Protein 4NML (pdb70)

Secondary structure (DSSP, 8-state):
-HHHHHHHHHHHHHHHHH-----EEE--SHHHHHHHHHHHH---SS--S--EEESSHHHHHHHHTTT--B--GGG-----EEEE--SEEETTTTEEE--TTS-HHHH---TT-SEEEEEEEGGGB-SSSB-SSS-EEEEE-STTHHHHHHHHHHSHHHHHTT-EEEEPBPSS----S--GGGB---TTS-EEEEEE-SS-B--S---HHHHTSTTEEEESEE-S--SEEEEE-TTS-EEEEE--

Solvent-accessible surface area: 11486 Å² total

Organism: Toxoplasma gondii (strain ATCC 50611 / Me49) (NCBI:txid508771)

InterPro domains:
  IPR004788 Ribose 5-phosphate isomerase, type A [PF06026] (55-249)
  IPR004788 Ribose 5-phosphate isomerase, type A [TIGR00021] (14-250)
  IPR004788 Ribose 5-phosphate isomerase, type A [cd01398] (7-246)
  IPR020672 Ribose-5-phosphate isomerase, type A, subgroup [MF_00170] (4-253)
  IPR037171 NagB/RpiA transferase-like [SSF100950] (4-206)
  IPR050262 Ribose 5-phosphate isomerase [PTHR43748] (4-252)

Nearest PDB structures (foldseek):
  2f8m-assembly1_B  TM=9.456E-01  e=3.174E-29  Plasmodium falciparum 3D7
  6zxt-assembly1_A  TM=9.416E-01  e=2.139E-27  Chlamydomonas reinhardtii
  1lk7-assembly1_D  TM=9.133E-01  e=1.583E-23  Pyrococcus horikoshii
  4gmk-assembly1_B  TM=9.010E-01  e=3.292E-23  Ligilactobacillus salivarius UCC118
  3l7o-assembly1_B  TM=9.123E-01  e=1.186E-22  Streptococcus mutans UA159

CATH classification: 3.40.50.1360 (+1 more: 3.30.70.260)

Radius of gyration: 17.89 Å; Cα contacts (8 Å, |Δi|>4): 560; chains: 1; bounding box: 38×52×45 Å

B-factor: mean 57.15, std 17.08, range [22.77, 141.29]

Structure (mmCIF, N/CA/C/O backbone):
data_4NML
#
_entry.id   4NML
#
_cell.length_a   95.590
_cell.length_b   95.590
_cell.length_c   112.694
_cell.angle_alpha   90.00
_cell.angle_beta   90.00
_cell.angle_gamma   90.00
#
_symmetry.space_group_name_H-M   'P 41 2 2'
#
loop_
_entity.id
_entity.type
_entity.pdbx_description
1 polymer 'Ribulose 5-phosphate isomerase'
2 non-polymer 'CHLORIDE ION'
3 non-polymer D-MALATE
4 water water
#
loop_
_atom_site.group_PDB
_atom_site.id
_atom_site.type_symbol
_atom_site.label_atom_id
_atom_site.label_alt_id
_atom_site.label_comp_id
_atom_site.label_asym_id
_atom_site.label_entity_id
_atom_site.label_seq_id
_atom_site.pdbx_PDB_ins_code
_atom_site.Cartn_x
_atom_site.Cartn_y
_atom_site.Cartn_z
_atom_site.occupancy
_atom_site.B_iso_or_equiv
_atom_site.auth_seq_id
_atom_site.auth_comp_id
_atom_site.auth_asym_id
_atom_site.auth_atom_id
_atom_site.pdbx_PDB_model_num
ATOM 9 N N . ASN A 1 2 ? 22.392 46.403 -8.873 1.00 82.44 2 ASN A N 1
ATOM 10 C CA . ASN A 1 2 ? 21.278 45.538 -9.231 1.00 80.52 2 ASN A CA 1
ATOM 11 C C . ASN A 1 2 ? 19.919 46.263 -9.150 1.00 78.33 2 ASN A C 1
ATOM 12 O O . ASN A 1 2 ? 19.813 47.366 -8.611 1.00 72.87 2 ASN A O 1
ATOM 17 N N . PRO A 1 3 ? 18.873 45.648 -9.703 1.00 78.19 3 PRO A N 1
ATOM 18 C CA . PRO A 1 3 ? 17.595 46.342 -9.656 1.00 77.30 3 PRO A CA 1
ATOM 19 C C . PRO A 1 3 ? 17.156 46.747 -8.255 1.00 70.45 3 PRO A C 1
ATOM 20 O O . PRO A 1 3 ? 16.624 47.845 -8.083 1.00 67.44 3 PRO A O 1
ATOM 24 N N . GLN A 1 4 ? 17.370 45.884 -7.266 1.00 67.63 4 GLN A N 1
ATOM 25 C CA . GLN A 1 4 ? 16.941 46.219 -5.909 1.00 65.03 4 GLN A CA 1
ATOM 26 C C . GLN A 1 4 ? 17.702 47.435 -5.371 1.00 58.94 4 GLN A C 1
ATOM 27 O O . GLN A 1 4 ? 17.119 48.307 -4.734 1.00 53.96 4 GLN A O 1
ATOM 33 N N . ASP A 1 5 ? 18.988 47.530 -5.659 1.00 57.32 5 ASP A N 1
ATOM 34 C CA . ASP A 1 5 ? 19.727 48.680 -5.187 1.00 58.13 5 ASP A CA 1
ATOM 35 C C . ASP A 1 5 ? 19.380 49.965 -5.933 1.00 54.68 5 ASP A C 1
ATOM 36 O O . ASP A 1 5 ? 19.467 51.043 -5.355 1.00 52.92 5 ASP A O 1
ATOM 41 N N . LYS A 1 6 ? 18.999 49.890 -7.197 1.00 57.15 6 LYS A N 1
ATOM 42 C CA . LYS A 1 6 ? 18.591 51.115 -7.880 1.00 60.60 6 LYS A CA 1
ATOM 43 C C . LYS A 1 6 ? 17.305 51.592 -7.222 1.00 57.29 6 LYS A C 1
ATOM 44 O O . LYS A 1 6 ? 17.059 52.786 -7.158 1.00 55.38 6 LYS A O 1
ATOM 50 N N . ALA A 1 7 ? 16.486 50.656 -6.742 1.00 53.12 7 ALA A N 1
ATOM 51 C CA . ALA A 1 7 ? 15.232 51.008 -6.096 1.00 52.46 7 ALA A CA 1
ATOM 52 C C . ALA A 1 7 ? 15.534 51.623 -4.742 1.00 50.56 7 ALA A C 1
ATOM 53 O O . ALA A 1 7 ? 15.004 52.685 -4.409 1.00 50.77 7 ALA A O 1
ATOM 55 N N . LYS A 1 8 ? 16.381 50.970 -3.953 1.00 48.77 8 LYS A N 1
ATOM 56 C CA . LYS A 1 8 ? 16.764 51.550 -2.672 1.00 48.75 8 LYS A CA 1
ATOM 57 C C . LYS A 1 8 ? 17.372 52.959 -2.885 1.00 46.72 8 LYS A C 1
ATOM 58 O O . LYS A 1 8 ? 17.058 53.891 -2.169 1.00 45.64 8 LYS A O 1
ATOM 64 N N . GLN A 1 9 ? 18.206 53.126 -3.900 1.00 48.55 9 GLN A N 1
ATOM 65 C CA . GLN A 1 9 ? 18.787 54.435 -4.165 1.00 50.70 9 GLN A CA 1
ATOM 66 C C . GLN A 1 9 ? 17.744 55.486 -4.526 1.00 49.31 9 GLN A C 1
ATOM 67 O O . GLN A 1 9 ? 17.743 56.596 -3.994 1.00 51.16 9 GLN A O 1
ATOM 73 N N . ALA A 1 10 ? 16.863 55.142 -5.436 1.00 49.45 10 ALA A N 1
ATOM 74 C CA . ALA A 1 10 ? 15.846 56.075 -5.903 1.00 49.98 10 ALA A CA 1
ATOM 75 C C . ALA A 1 10 ? 14.971 56.547 -4.771 1.00 48.55 10 ALA A C 1
ATOM 76 O O . ALA A 1 10 ? 14.650 57.729 -4.688 1.00 50.76 10 ALA A O 1
ATOM 78 N N . VAL A 1 11 ? 14.598 55.630 -3.889 1.00 46.83 11 VAL A N 1
ATOM 79 C CA . VAL A 1 11 ? 13.712 55.990 -2.786 1.00 47.83 11 VAL A CA 1
ATOM 80 C C . VAL A 1 11 ? 14.444 56.774 -1.681 1.00 46.84 11 VAL A C 1
ATOM 81 O O . VAL A 1 11 ? 13.869 57.695 -1.109 1.00 48.01 11 VAL A O 1
ATOM 85 N N . GLY A 1 12 ? 15.697 56.438 -1.392 1.00 46.18 12 GLY A N 1
ATOM 86 C CA . GLY A 1 12 ? 16.467 57.220 -0.420 1.00 47.43 12 GLY A CA 1
ATOM 87 C C . GLY A 1 12 ? 16.656 58.671 -0.881 1.00 48.54 12 GLY A C 1
ATOM 88 O O . GLY A 1 12 ? 16.385 59.621 -0.136 1.00 47.44 12 GLY A O 1
ATOM 89 N N . TYR A 1 13 ? 17.119 58.837 -2.121 1.00 50.39 13 TYR A N 1
ATOM 90 C CA . TYR A 1 13 ? 17.315 60.172 -2.721 1.00 51.37 13 TYR A CA 1
ATOM 91 C C . TYR A 1 13 ? 16.000 60.960 -2.728 1.00 52.53 13 TYR A C 1
ATOM 92 O O . TYR A 1 13 ? 15.962 62.141 -2.355 1.00 55.66 13 TYR A O 1
ATOM 101 N N . PHE A 1 14 ? 14.916 60.285 -3.087 1.00 50.06 14 PHE A N 1
ATOM 102 C CA . PHE A 1 14 ? 13.620 60.925 -3.141 1.00 51.42 14 PHE A CA 1
ATOM 103 C C . PHE A 1 14 ? 13.205 61.484 -1.788 1.00 49.79 14 PHE A C 1
ATOM 104 O O . PHE A 1 14 ? 12.751 62.620 -1.686 1.00 51.80 14 PHE A O 1
ATOM 112 N N . ALA A 1 15 ? 13.356 60.664 -0.761 1.00 48.01 15 ALA A N 1
ATOM 113 C CA . ALA A 1 15 ? 13.026 61.038 0.609 1.00 47.52 15 ALA A CA 1
ATOM 114 C C . ALA A 1 15 ? 13.747 62.298 1.050 1.00 49.02 15 ALA A C 1
ATOM 115 O O . ALA A 1 15 ? 13.155 63.188 1.684 1.00 49.16 15 ALA A O 1
ATOM 117 N N . VAL A 1 16 ? 15.043 62.336 0.744 1.00 49.73 16 VAL A N 1
ATOM 118 C CA . VAL A 1 16 ? 15.881 63.467 1.107 1.00 51.17 16 VAL A CA 1
ATOM 119 C C . VAL A 1 16 ? 15.508 64.677 0.274 1.00 52.42 16 VAL A C 1
ATOM 120 O O . VAL A 1 16 ? 15.391 65.770 0.800 1.00 53.56 16 VAL A O 1
ATOM 124 N N . ASP A 1 17 ? 15.318 64.485 -1.020 1.00 54.08 17 ASP A N 1
ATOM 125 C CA . ASP A 1 17 ? 14.972 65.604 -1.895 1.00 58.70 17 ASP A CA 1
ATOM 126 C C . ASP A 1 17 ? 13.603 66.201 -1.569 1.00 58.99 17 ASP A C 1
ATOM 127 O O . ASP A 1 17 ? 13.430 67.416 -1.619 1.00 59.73 17 ASP A O 1
ATOM 132 N N . THR A 1 18 ? 12.636 65.352 -1.233 1.00 57.91 18 THR A N 1
ATOM 133 C CA . THR A 1 18 ? 11.278 65.820 -0.996 1.00 58.08 18 THR A CA 1
ATOM 134 C C . THR A 1 18 ? 11.015 66.351 0.407 1.00 58.81 18 THR A C 1
ATOM 135 O O . THR A 1 18 ? 10.296 67.324 0.550 1.00 64.47 18 THR A O 1
ATOM 139 N N . TYR A 1 19 ? 11.582 65.727 1.435 1.00 56.82 19 TYR A N 1
ATOM 140 C CA . TYR A 1 19 ? 11.251 66.102 2.812 1.00 56.80 19 TYR A CA 1
ATOM 141 C C . TYR A 1 19 ? 12.305 66.849 3.628 1.00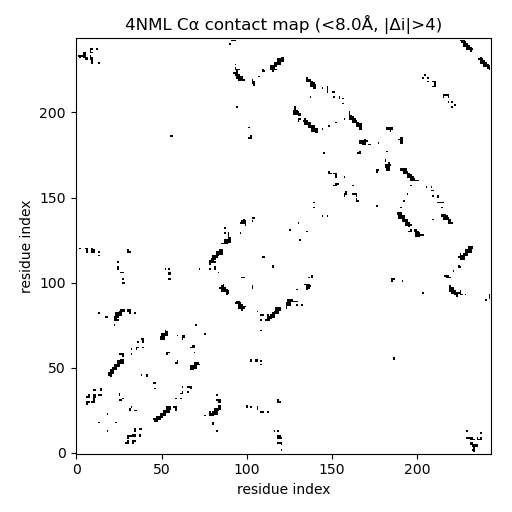 58.14 19 TYR A C 1
ATOM 142 O O . TYR A 1 19 ? 11.953 67.419 4.663 1.00 56.40 19 TYR A O 1
ATOM 151 N N . VAL A 1 20 ? 13.563 66.863 3.178 1.00 58.67 20 VAL A N 1
ATOM 152 C CA . VAL A 1 20 ? 14.654 67.515 3.925 1.00 58.44 20 VAL A CA 1
ATOM 153 C C . VAL A 1 20 ? 15.019 68.908 3.406 1.00 60.45 20 VAL A C 1
ATOM 154 O O . VAL A 1 20 ? 15.247 69.099 2.213 1.00 64.73 20 VAL A O 1
ATOM 158 N N A ARG A 1 21 ? 15.128 69.859 4.325 0.50 60.78 21 ARG A N 1
ATOM 159 N N B ARG A 1 21 ? 15.067 69.870 4.327 0.50 60.84 21 ARG A N 1
ATOM 160 C CA A ARG A 1 21 ? 15.422 71.240 3.990 0.50 63.37 21 ARG A CA 1
ATOM 161 C CA B ARG A 1 21 ? 15.360 71.275 4.039 0.50 63.30 21 ARG A CA 1
ATOM 162 C C A ARG A 1 21 ? 16.427 71.804 4.990 0.50 63.65 21 ARG A C 1
ATOM 163 C C B ARG A 1 21 ? 16.411 71.816 5.007 0.50 63.62 21 ARG A C 1
ATOM 164 O O A ARG A 1 21 ? 16.606 71.255 6.079 0.50 63.43 21 ARG A O 1
ATOM 165 O O B ARG A 1 21 ? 16.610 71.262 6.090 0.50 63.36 21 ARG A O 1
ATOM 180 N N . SER A 1 22 ? 17.077 72.903 4.618 1.00 64.14 22 SER A N 1
ATOM 181 C CA . SER A 1 22 ? 18.061 73.547 5.478 1.00 63.36 22 SER A CA 1
ATOM 182 C C . SER A 1 22 ? 17.458 73.918 6.831 1.00 63.76 22 SER A C 1
ATOM 183 O O . SER A 1 22 ? 16.264 74.167 6.939 1.00 63.58 22 SER A O 1
ATOM 186 N N . GLY A 1 23 ? 18.286 73.897 7.870 1.00 65.18 23 GLY A N 1
ATOM 187 C CA . GLY A 1 23 ? 17.847 74.251 9.213 1.00 66.55 23 GLY A CA 1
ATOM 188 C C . GLY A 1 23 ? 17.052 73.178 9.937 1.00 64.71 23 GLY A C 1
ATOM 189 O O . GLY A 1 23 ? 16.572 73.379 11.044 1.00 65.76 23 GLY A O 1
ATOM 198 N N . LYS A 1 25 ? 16.320 69.548 11.867 1.00 65.72 25 LYS A N 1
ATOM 199 C CA . LYS A 1 25 ? 16.907 68.563 12.743 1.00 62.95 25 LYS A CA 1
ATOM 200 C C . LYS A 1 25 ? 16.365 67.232 12.181 1.00 58.57 25 LYS A C 1
ATOM 201 O O . LYS A 1 25 ? 15.153 67.007 12.112 1.00 58.41 25 LYS A O 1
ATOM 207 N N . VAL A 1 26 ? 17.277 66.377 11.740 1.00 54.23 26 VAL A N 1
ATOM 208 C CA . VAL A 1 26 ? 16.940 65.167 11.027 1.00 51.03 26 VAL A CA 1
ATOM 209 C C . VAL A 1 26 ? 17.436 63.879 11.665 1.00 50.44 26 VAL A C 1
ATOM 210 O O . VAL A 1 26 ? 18.597 63.757 12.006 1.00 50.73 26 VAL A O 1
ATOM 214 N N . GLY A 1 27 ? 16.551 62.895 11.771 1.00 47.67 27 GLY A N 1
ATOM 215 C CA . GLY A 1 27 ? 16.930 61.595 12.271 1.00 44.72 27 GLY A CA 1
ATOM 216 C C . GLY A 1 27 ? 17.368 60.763 11.092 1.00 43.72 27 GLY A C 1
ATOM 217 O O . GLY A 1 27 ? 16.717 60.780 10.062 1.00 45.65 27 GLY A O 1
ATOM 218 N N . LEU A 1 28 ? 18.466 60.030 11.259 1.00 43.22 28 LEU A N 1
ATOM 219 C CA . LEU A 1 28 ? 19.043 59.196 10.223 1.00 42.88 28 LEU A CA 1
ATOM 220 C C . LEU A 1 28 ? 18.987 57.735 10.570 1.00 41.88 28 LEU A C 1
ATOM 221 O O . LEU A 1 28 ? 19.560 57.290 11.563 1.00 39.97 28 LEU A O 1
ATOM 226 N N . GLY A 1 29 ? 18.348 56.973 9.697 1.00 44.17 29 GLY A N 1
ATOM 227 C CA . GLY A 1 29 ? 18.195 55.544 9.884 1.00 41.61 29 GLY A CA 1
ATOM 228 C C . GLY A 1 29 ? 19.464 54.727 9.727 1.00 40.73 29 GLY A C 1
ATOM 229 O O . GLY A 1 29 ? 20.544 55.249 9.646 1.00 41.88 29 GLY A O 1
ATOM 230 N N . THR A 1 30 ? 19.269 53.425 9.645 1.00 41.44 30 THR A N 1
ATOM 231 C CA . THR A 1 30 ? 20.292 52.444 9.595 1.00 42.01 30 THR A CA 1
ATOM 232 C C . THR A 1 30 ? 19.890 51.378 8.591 1.00 40.98 30 THR A C 1
ATOM 233 O O . THR A 1 30 ? 18.755 50.944 8.559 1.00 48.75 30 THR A O 1
ATOM 237 N N . GLY A 1 31 ? 20.835 50.966 7.762 1.00 44.45 31 GLY A N 1
ATOM 238 C CA . GLY A 1 31 ? 20.620 49.931 6.780 1.00 46.21 31 GLY A CA 1
ATOM 239 C C . GLY A 1 31 ? 21.007 50.329 5.379 1.00 48.83 31 GLY A C 1
ATOM 240 O O . GLY A 1 31 ? 21.423 51.465 5.136 1.00 47.15 31 GLY A O 1
ATOM 241 N N . THR A 1 32 ? 20.814 49.403 4.442 1.00 50.56 32 THR A N 1
ATOM 242 C CA . THR A 1 32 ? 21.241 49.634 3.072 1.00 52.38 32 THR A CA 1
ATOM 243 C C . THR A 1 32 ? 20.416 50.713 2.366 1.00 52.14 32 THR A C 1
ATOM 244 O O . THR A 1 32 ? 20.890 51.323 1.419 1.00 58.71 32 THR A O 1
ATOM 248 N N . THR A 1 33 ? 19.203 50.976 2.822 1.00 48.77 33 THR A N 1
ATOM 249 C CA . THR A 1 33 ? 18.397 52.027 2.194 1.00 48.78 33 THR A CA 1
ATOM 250 C C . THR A 1 33 ? 18.777 53.355 2.810 1.00 48.2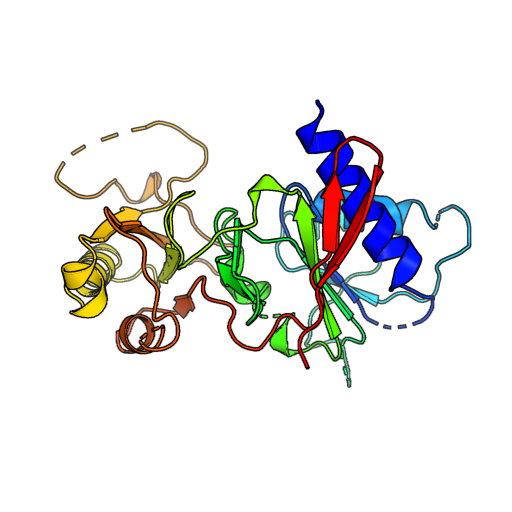6 33 THR A C 1
ATOM 251 O O . THR A 1 33 ? 19.044 54.309 2.082 1.00 51.50 33 THR A O 1
ATOM 255 N N . ALA A 1 34 ? 18.820 53.417 4.146 1.00 47.92 34 ALA A N 1
ATOM 256 C CA . ALA A 1 34 ? 19.279 54.618 4.863 1.00 45.55 34 ALA A CA 1
ATOM 257 C C . ALA A 1 34 ? 20.657 55.038 4.373 1.00 47.13 34 ALA A C 1
ATOM 258 O O . ALA A 1 34 ? 20.968 56.220 4.364 1.00 49.77 34 ALA A O 1
ATOM 260 N N . LYS A 1 35 ? 21.495 54.089 3.963 1.00 48.49 35 LYS A N 1
ATOM 261 C CA . LYS A 1 35 ? 22.776 54.468 3.414 1.00 52.71 35 LYS A CA 1
ATOM 262 C C . LYS A 1 35 ? 22.545 55.494 2.301 1.00 51.87 35 LYS A C 1
ATOM 263 O O . LYS A 1 35 ? 23.201 56.515 2.258 1.00 52.80 35 LYS A O 1
ATOM 269 N N . PHE A 1 36 ? 21.606 55.242 1.403 1.00 49.88 36 PHE A N 1
ATOM 270 C CA . PHE A 1 36 ? 21.389 56.184 0.310 1.00 50.48 36 PHE A CA 1
ATOM 271 C C . PHE A 1 36 ? 20.816 57.524 0.769 1.00 48.95 36 PHE A C 1
ATOM 272 O O . PHE A 1 36 ? 21.042 58.537 0.120 1.00 51.63 36 PHE A O 1
ATOM 280 N N . VAL A 1 37 ? 20.082 57.534 1.875 1.00 47.90 37 VAL A N 1
ATOM 281 C CA . VAL A 1 37 ? 19.551 58.780 2.457 1.00 47.49 37 VAL A CA 1
ATOM 282 C C . VAL A 1 37 ? 20.713 59.645 2.979 1.00 49.77 37 VAL A C 1
ATOM 283 O O . VAL A 1 37 ? 20.810 60.851 2.702 1.00 49.01 37 VAL A O 1
ATOM 287 N N . VAL A 1 38 ? 21.611 59.012 3.728 1.00 49.08 38 VAL A N 1
ATOM 288 C CA . VAL A 1 38 ? 22.781 59.696 4.262 1.00 51.07 38 VAL A CA 1
ATOM 289 C C . VAL A 1 38 ? 23.622 60.239 3.095 1.00 53.37 38 VAL A C 1
ATOM 290 O O . VAL A 1 38 ? 24.013 61.424 3.061 1.00 52.44 38 VAL A O 1
ATOM 294 N N . GLU A 1 39 ? 23.883 59.352 2.139 1.00 54.24 39 GLU A N 1
ATOM 295 C CA . GLU A 1 39 ? 24.653 59.676 0.932 1.00 58.19 39 GLU A CA 1
ATOM 296 C C . GLU A 1 39 ? 24.035 60.856 0.186 1.00 56.21 39 GLU A C 1
ATOM 297 O O . GLU A 1 39 ? 24.746 61.704 -0.305 1.00 53.88 39 GLU A O 1
ATOM 303 N N . ARG A 1 40 ? 22.712 60.945 0.140 1.00 56.75 40 ARG A N 1
ATOM 304 C CA . ARG A 1 40 ? 22.096 62.073 -0.566 1.00 58.51 40 ARG A CA 1
ATOM 305 C C . ARG A 1 40 ? 22.245 63.385 0.194 1.00 57.72 40 ARG A C 1
ATOM 306 O O . ARG A 1 40 ? 22.379 64.435 -0.412 1.00 61.42 40 ARG A O 1
ATOM 314 N N . ILE A 1 41 ? 22.170 63.332 1.516 1.00 56.15 41 ILE A N 1
ATOM 315 C CA . ILE A 1 41 ? 22.331 64.530 2.323 1.00 57.62 41 ILE A CA 1
ATOM 316 C C . ILE A 1 41 ? 23.754 65.047 2.132 1.00 60.24 41 ILE A C 1
ATOM 317 O O . ILE A 1 41 ? 23.973 66.250 1.992 1.00 59.33 41 ILE A O 1
ATOM 322 N N . GLY A 1 42 ? 24.709 64.120 2.121 1.00 59.43 42 GLY A N 1
ATOM 323 C CA . GLY A 1 42 ? 26.102 64.455 1.865 1.00 61.67 42 GLY A CA 1
ATOM 324 C C . GLY A 1 42 ? 26.280 65.152 0.517 1.00 63.64 42 GLY A C 1
ATOM 325 O O . GLY A 1 42 ? 27.045 66.103 0.421 1.00 67.52 42 GLY A O 1
ATOM 326 N N . GLN A 1 43 ? 25.571 64.689 -0.513 1.00 61.96 43 GLN A N 1
ATOM 327 C CA . GLN A 1 43 ? 25.640 65.300 -1.822 1.00 63.63 43 GLN A CA 1
ATOM 328 C C . GLN A 1 43 ? 25.036 66.690 -1.840 1.00 64.10 43 GLN A C 1
ATOM 329 O O . GLN A 1 43 ? 25.659 67.624 -2.355 1.00 67.15 43 GLN A O 1
ATOM 335 N N . ARG A 1 44 ? 23.848 66.853 -1.274 1.00 62.22 44 ARG A N 1
ATOM 336 C CA . ARG A 1 44 ? 23.207 68.177 -1.278 1.00 66.45 44 ARG A CA 1
ATOM 337 C C . ARG A 1 44 ? 24.010 69.233 -0.498 1.00 65.74 44 ARG A C 1
ATOM 338 O O . ARG A 1 44 ? 23.948 70.422 -0.817 1.00 66.17 44 ARG A O 1
ATOM 354 N N . GLN A 1 46 ? 27.452 69.330 -0.161 1.00 65.47 46 GLN A N 1
ATOM 355 C CA . GLN A 1 46 ? 28.516 69.673 -1.062 1.00 67.29 46 GLN A CA 1
ATOM 356 C C . GLN A 1 46 ? 28.038 70.490 -2.273 1.00 70.07 46 GLN A C 1
ATOM 357 O O . GLN A 1 46 ? 28.804 71.262 -2.821 1.00 74.04 46 GLN A O 1
ATOM 363 N N . GLU A 1 47 ? 26.798 70.280 -2.721 1.00 71.10 47 GLU A N 1
ATOM 364 C CA . GLU A 1 47 ? 26.224 71.043 -3.842 1.00 71.98 47 GLU A CA 1
ATOM 365 C C . GLU A 1 47 ? 25.688 72.417 -3.419 1.00 75.16 47 GLU A C 1
ATOM 366 O O . GLU A 1 47 ? 25.303 73.216 -4.288 1.00 77.69 47 GLU A O 1
ATOM 372 N N . GLY A 1 48 ? 25.613 72.670 -2.104 1.00 73.14 48 GLY A N 1
ATOM 373 C CA . GLY A 1 48 ? 25.178 73.968 -1.563 1.00 74.70 48 GLY A CA 1
ATOM 374 C C . GLY A 1 48 ? 23.687 74.176 -1.306 1.00 73.87 48 GLY A C 1
ATOM 375 O O . GLY A 1 48 ? 23.2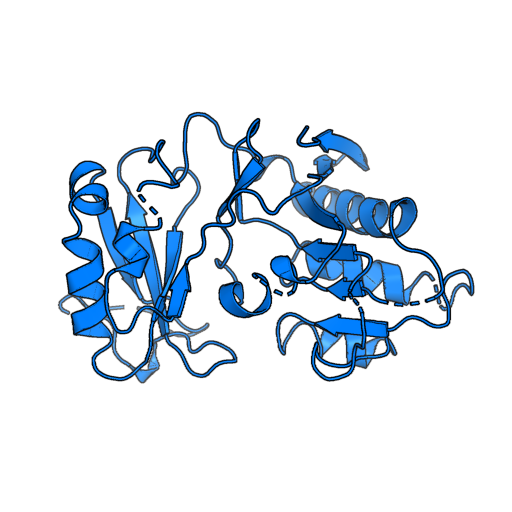90 75.268 -0.898 1.00 75.05 48 GLY A O 1
ATOM 376 N N . SER A 1 49 ? 22.867 73.140 -1.511 1.00 71.76 49 SER A N 1
ATOM 377 C CA . SER A 1 49 ? 21.404 73.245 -1.335 1.00 71.59 49 SER A CA 1
ATOM 378 C C . SER A 1 49 ? 20.911 72.756 0.015 1.00 69.96 49 SER A C 1
ATOM 379 O O . SER A 1 49 ? 19.704 72.698 0.228 1.00 70.17 49 SER A O 1
ATOM 382 N N . LEU A 1 50 ? 21.817 72.388 0.918 1.00 70.65 50 LEU A N 1
ATOM 383 C CA . LEU A 1 50 ? 21.421 71.940 2.251 1.00 69.56 50 LEU A CA 1
ATOM 384 C C . LEU A 1 50 ? 22.440 72.454 3.251 1.00 70.90 50 LEU A C 1
ATOM 385 O O . LEU A 1 50 ? 23.612 72.112 3.180 1.00 74.18 50 LEU A O 1
ATOM 390 N N . LYS A 1 51 ? 21.997 73.308 4.164 1.00 70.97 51 LYS A N 1
ATOM 391 C CA . LYS A 1 51 ? 22.873 73.897 5.166 1.00 70.62 51 LYS A CA 1
ATOM 392 C C . LYS A 1 51 ? 22.231 73.907 6.555 1.00 69.86 51 LYS A C 1
ATOM 393 O O . LYS A 1 51 ? 21.039 73.630 6.687 1.00 67.94 51 LYS A O 1
ATOM 399 N N . ASP A 1 52 ? 23.030 74.258 7.566 1.00 68.41 52 ASP A N 1
ATOM 400 C CA . ASP A 1 52 ? 22.580 74.393 8.955 1.00 70.57 52 ASP A CA 1
ATOM 401 C C . ASP A 1 52 ? 21.777 73.206 9.412 1.00 66.86 52 ASP A C 1
ATOM 402 O O . ASP A 1 52 ? 20.760 73.351 10.066 1.00 66.10 52 ASP A O 1
ATOM 407 N N . LEU A 1 53 ? 22.285 72.025 9.111 1.00 68.01 53 LEU A N 1
ATOM 408 C CA . LEU A 1 53 ? 21.585 70.788 9.378 1.00 66.48 53 LEU A CA 1
ATOM 409 C C . LEU A 1 53 ? 22.117 70.064 10.609 1.00 68.92 53 LEU A C 1
ATOM 410 O O . LEU A 1 53 ? 23.320 69.920 10.775 1.00 70.96 53 LEU A O 1
ATOM 415 N N . LEU A 1 54 ? 21.220 69.625 11.485 1.00 70.03 54 LEU A N 1
ATOM 416 C CA . LEU A 1 54 ? 21.598 68.841 12.659 1.00 70.73 54 LEU A CA 1
ATOM 417 C C . LEU A 1 54 ? 20.989 67.470 12.550 1.00 67.53 54 LEU A C 1
ATOM 418 O O . LEU A 1 54 ? 19.769 67.350 12.512 1.00 68.17 54 LEU A O 1
ATOM 423 N N . CYS A 1 55 ? 21.831 66.441 12.544 1.00 63.49 55 CYS A N 1
ATOM 424 C CA . CYS A 1 55 ? 21.374 65.075 12.388 1.00 57.32 55 CYS A CA 1
ATOM 425 C C . CYS A 1 55 ? 21.690 64.185 13.572 1.00 55.85 55 CYS A C 1
ATOM 426 O O . CYS A 1 55 ? 22.712 64.353 14.237 1.00 60.24 55 CYS A O 1
ATOM 429 N N . VAL A 1 56 ? 20.798 63.221 13.790 1.00 49.88 56 VAL A N 1
ATOM 430 C CA . VAL A 1 56 ? 20.886 62.267 14.858 1.00 48.75 56 VAL A CA 1
ATOM 431 C C . VAL A 1 56 ? 20.886 60.848 14.292 1.00 46.55 56 VAL A C 1
ATOM 432 O O . VAL A 1 56 ? 19.885 60.396 13.761 1.00 43.54 56 VAL A O 1
ATOM 436 N N . PRO A 1 57 ? 22.003 60.132 14.433 1.00 45.31 57 PRO A N 1
ATOM 437 C CA . PRO A 1 57 ? 22.110 58.797 13.911 1.00 43.30 57 PRO A CA 1
ATOM 438 C C . PRO A 1 57 ? 21.574 57.733 14.863 1.00 41.62 57 PRO A C 1
ATOM 439 O O . PRO A 1 57 ? 21.731 57.853 16.075 1.00 41.82 57 PRO A O 1
ATOM 443 N N . THR A 1 58 ? 20.984 56.686 14.272 1.00 40.49 58 THR A N 1
ATOM 444 C CA . THR A 1 58 ? 20.388 55.581 14.967 1.00 38.42 58 THR A CA 1
ATOM 445 C C . THR A 1 58 ? 21.314 54.406 15.206 1.00 38.89 58 THR A C 1
ATOM 446 O O . THR A 1 58 ? 20.911 53.404 15.804 1.00 40.15 58 THR A O 1
ATOM 450 N N . SER A 1 59 ? 22.562 54.518 14.779 1.00 40.80 59 SER A N 1
ATOM 451 C CA . SER A 1 59 ? 23.526 53.435 14.983 1.00 41.96 59 SER A CA 1
ATOM 452 C C . SER A 1 59 ? 24.890 54.012 14.809 1.00 44.87 59 SER A C 1
ATOM 453 O O . SER A 1 59 ? 25.046 55.053 14.191 1.00 44.30 59 SER A O 1
ATOM 456 N N A GLU A 1 60 ? 25.880 53.318 15.347 0.50 47.32 60 GLU A N 1
ATOM 457 N N B GLU A 1 60 ? 25.900 53.333 15.340 0.50 48.75 60 GLU A N 1
ATOM 458 C CA A GLU A 1 60 ? 27.243 53.778 15.282 0.50 50.38 60 GLU A CA 1
ATOM 459 C CA B GLU A 1 60 ? 27.266 53.798 15.200 0.50 53.03 60 GLU A CA 1
ATOM 460 C C A GLU A 1 60 ? 27.775 53.627 13.827 0.50 50.81 60 GLU A C 1
ATOM 461 C C B GLU A 1 60 ? 27.665 53.726 13.741 0.50 51.57 60 GLU A C 1
ATOM 462 O O A GLU A 1 60 ? 28.616 54.413 13.386 0.50 52.85 60 GLU A O 1
ATOM 463 O O B GLU A 1 60 ? 28.301 54.641 13.213 0.50 52.11 60 GLU A O 1
ATOM 474 N N . ALA A 1 61 ? 27.241 52.656 13.084 1.00 49.12 61 ALA A N 1
ATOM 475 C CA . ALA A 1 61 ? 27.545 52.460 11.659 1.00 49.37 61 ALA A CA 1
ATOM 476 C C . ALA A 1 61 ? 27.036 53.652 10.859 1.00 49.00 61 ALA A C 1
ATOM 477 O O . ALA A 1 61 ? 27.726 54.151 9.962 1.00 53.70 61 ALA A O 1
ATOM 479 N N . THR A 1 62 ? 25.846 54.129 11.210 1.00 46.85 62 THR A N 1
ATOM 480 C CA . THR A 1 62 ? 25.314 55.314 10.572 1.00 46.40 62 THR A CA 1
ATOM 481 C C . THR A 1 62 ? 26.115 56.589 10.907 1.00 49.69 62 THR A C 1
ATOM 482 O O . THR A 1 62 ? 26.318 57.400 10.004 1.00 52.04 62 THR A O 1
ATOM 486 N N A ARG A 1 63 ? 26.561 56.778 12.158 0.50 52.71 63 ARG A N 1
ATOM 487 N N B ARG A 1 63 ? 26.583 56.785 12.145 0.50 50.34 63 ARG A N 1
ATOM 488 C CA A ARG A 1 63 ? 27.357 57.982 12.482 0.50 55.74 63 ARG A CA 1
ATOM 489 C CA B ARG A 1 63 ? 27.332 58.026 12.406 0.50 51.80 63 ARG A CA 1
ATOM 490 C C A ARG A 1 63 ? 28.660 57.949 11.694 0.50 54.73 63 ARG A C 1
ATOM 491 C C B ARG A 1 63 ? 28.684 57.963 11.702 0.50 52.74 63 ARG A C 1
ATOM 492 O O A ARG A 1 63 ? 29.050 58.945 11.119 0.50 54.16 63 ARG A O 1
ATOM 493 O O B ARG A 1 63 ? 29.141 58.966 11.198 0.50 52.84 63 ARG A O 1
ATOM 508 N N . LYS A 1 64 ? 29.286 56.779 11.645 1.00 53.94 64 LYS A N 1
ATOM 509 C CA . LYS A 1 64 ? 30.545 56.573 10.950 1.00 58.17 64 LYS A CA 1
ATOM 510 C C . LYS A 1 64 ? 30.375 56.912 9.473 1.00 58.32 64 LYS A C 1
ATOM 511 O O . LYS A 1 64 ? 31.235 57.535 8.902 1.00 59.79 64 LYS A O 1
ATOM 517 N N . GLN A 1 65 ? 29.258 56.529 8.855 1.00 56.01 65 GLN A N 1
ATOM 518 C CA . GLN A 1 65 ? 29.053 56.881 7.459 1.00 57.55 65 GLN A CA 1
ATOM 519 C C . GLN A 1 65 ? 28.873 58.389 7.337 1.00 57.51 65 GLN A C 1
ATOM 520 O O . GLN A 1 65 ? 29.547 59.028 6.537 1.00 63.73 65 GLN A O 1
ATOM 526 N N . ALA A 1 66 ? 27.986 58.965 8.135 1.00 53.79 66 ALA A N 1
ATOM 527 C CA . ALA A 1 66 ? 27.747 60.415 8.078 1.00 55.13 66 ALA A CA 1
ATOM 528 C C . ALA A 1 66 ? 28.969 61.269 8.493 1.00 59.65 66 ALA A C 1
ATOM 529 O O . ALA A 1 66 ? 29.118 62.403 8.039 1.00 62.16 66 ALA A O 1
ATOM 531 N N . GLU A 1 67 ? 29.834 60.717 9.344 1.00 62.24 67 GLU A N 1
ATOM 532 C CA . GLU A 1 67 ? 31.010 61.419 9.844 1.00 68.89 67 GLU A CA 1
ATOM 533 C C . GLU A 1 67 ? 31.912 61.540 8.626 1.00 70.13 67 GLU A C 1
ATOM 534 O O . GLU A 1 67 ? 32.261 62.637 8.209 1.00 69.05 67 GLU A O 1
ATOM 540 N N . SER A 1 68 ? 32.209 60.407 8.000 1.00 69.83 68 SER A N 1
ATOM 541 C CA . SER A 1 68 ? 33.029 60.388 6.793 1.00 70.06 68 SER A CA 1
ATOM 542 C C . SER A 1 68 ? 32.502 61.301 5.666 1.00 67.67 68 SER A C 1
ATOM 543 O O . SER A 1 68 ? 33.213 61.500 4.704 1.00 72.09 68 SER A O 1
ATOM 546 N N . LEU A 1 69 ? 31.276 61.825 5.759 1.00 66.64 69 LEU A N 1
ATOM 547 C CA . LEU A 1 69 ? 30.736 62.771 4.751 1.00 66.31 69 LEU A CA 1
ATOM 548 C C . LEU A 1 69 ? 30.514 64.211 5.278 1.00 64.21 69 LEU A C 1
ATOM 549 O O . LEU A 1 69 ? 29.859 65.024 4.624 1.00 61.14 69 LEU A O 1
ATOM 554 N N . GLY A 1 70 ? 31.021 64.509 6.470 1.00 64.72 70 GLY A N 1
ATOM 555 C CA . GLY A 1 70 ? 30.891 65.853 7.065 1.00 66.10 70 GLY A CA 1
ATOM 556 C C . GLY A 1 70 ? 29.512 66.320 7.500 1.00 64.12 70 GLY A C 1
ATOM 557 O O . GLY A 1 70 ? 29.250 67.522 7.555 1.00 64.97 70 GLY A O 1
ATOM 558 N N . ILE A 1 71 ? 28.632 65.376 7.827 1.00 61.26 71 ILE A N 1
ATOM 559 C CA . ILE A 1 71 ? 27.276 65.709 8.263 1.00 58.37 71 ILE A CA 1
ATOM 560 C C . ILE A 1 71 ? 27.317 65.952 9.761 1.00 57.90 71 ILE A C 1
ATOM 561 O O . ILE A 1 71 ? 27.810 65.104 10.484 1.00 58.01 71 ILE A O 1
ATOM 566 N N . PRO A 1 72 ? 26.772 67.078 10.245 1.00 58.16 72 PRO A N 1
ATOM 567 C CA . PRO A 1 72 ? 26.802 67.369 11.692 1.00 58.60 72 PRO A CA 1
ATOM 568 C C . PRO A 1 72 ? 25.983 66.370 12.478 1.00 55.99 72 PRO A C 1
ATOM 569 O O . PRO A 1 72 ? 24.899 66.037 12.066 1.00 58.80 72 PRO A O 1
ATOM 573 N N . LEU A 1 73 ? 26.497 65.920 13.613 1.00 56.71 73 LEU A N 1
ATOM 574 C CA . LEU A 1 73 ? 25.871 64.872 14.403 1.00 53.88 73 LEU A CA 1
ATOM 575 C C . LEU A 1 73 ? 25.769 65.159 15.898 1.00 54.74 73 LEU A C 1
ATOM 576 O O . LEU A 1 73 ? 26.667 65.743 16.518 1.00 54.65 73 LEU A O 1
ATOM 581 N N . THR A 1 74 ? 24.676 64.689 16.478 1.00 54.69 74 THR A N 1
ATOM 582 C CA . THR A 1 74 ? 24.439 64.839 17.901 1.00 57.14 74 THR A CA 1
ATOM 583 C C . THR A 1 74 ? 23.473 63.726 18.308 1.00 54.21 74 THR A C 1
ATOM 584 O O . THR A 1 74 ? 23.215 62.812 17.522 1.00 55.60 74 THR A O 1
ATOM 588 N N . THR A 1 75 ? 22.986 63.783 19.540 1.00 50.56 75 THR A N 1
ATOM 589 C CA . THR A 1 75 ? 22.035 62.825 20.049 1.00 48.99 75 THR A CA 1
ATOM 590 C C . THR A 1 75 ? 20.788 63.600 20.389 1.00 49.76 75 THR A C 1
ATOM 591 O O . THR A 1 75 ? 20.776 64.801 20.279 1.00 53.90 75 THR A O 1
ATOM 595 N N . LEU A 1 76 ? 19.738 62.927 20.815 1.00 49.22 76 LEU A N 1
ATOM 596 C CA . LEU A 1 76 ? 18.520 63.631 21.172 1.00 51.07 76 LEU A CA 1
ATOM 597 C C . LEU A 1 76 ? 18.709 64.530 22.375 1.00 53.05 76 LEU A C 1
ATOM 598 O O . LEU A 1 76 ? 17.869 65.387 22.620 1.00 54.61 76 LEU A O 1
ATOM 603 N N . ASP A 1 77 ? 19.771 64.296 23.149 1.00 55.98 77 ASP A N 1
ATOM 604 C CA . ASP A 1 77 ? 20.119 65.156 24.287 1.00 58.76 77 ASP A CA 1
ATOM 605 C C . ASP A 1 77 ? 20.497 66.547 23.832 1.00 62.78 77 ASP A C 1
ATOM 606 O O . ASP A 1 77 ? 20.339 67.486 24.586 1.00 66.05 77 ASP A O 1
ATOM 611 N N . GLY A 1 78 ? 21.029 66.674 22.616 1.00 62.02 78 GLY A N 1
ATOM 612 C CA . GLY A 1 78 ? 21.508 67.964 22.121 1.00 67.65 78 GLY A CA 1
ATOM 613 C C . GLY A 1 78 ? 20.537 68.730 21.262 1.00 68.89 78 GLY A C 1
ATOM 614 O O . GLY A 1 78 ? 20.908 69.731 20.673 1.00 73.44 78 GLY A O 1
ATOM 615 N N . ILE A 1 79 ? 19.306 68.234 21.206 1.00 70.11 79 ILE A N 1
ATOM 616 C CA . ILE A 1 79 ? 18.185 68.784 20.444 1.00 71.39 79 ILE A CA 1
ATOM 617 C C . ILE A 1 79 ? 17.264 69.351 21.511 1.00 68.79 79 ILE A C 1
ATOM 618 O O . ILE A 1 79 ? 17.068 68.714 22.530 1.00 66.41 79 ILE A O 1
ATOM 623 N N . ALA A 1 80 ? 16.726 70.548 21.308 1.00 73.20 80 ALA A N 1
ATOM 624 C CA . ALA A 1 80 ? 15.817 71.153 22.294 1.00 77.24 80 ALA A CA 1
ATOM 625 C C . ALA A 1 80 ? 14.365 70.742 22.024 1.00 77.93 80 ALA A C 1
ATOM 626 O O . ALA A 1 80 ? 13.651 70.317 22.925 1.00 77.93 80 ALA A O 1
ATOM 628 N N . ASP A 1 81 ? 13.927 70.888 20.784 1.00 78.29 81 ASP A N 1
ATOM 629 C CA . ASP A 1 81 ? 12.549 70.582 20.448 1.00 84.49 81 ASP A CA 1
ATOM 630 C C . ASP A 1 81 ? 12.500 69.141 19.928 1.00 80.73 81 ASP A C 1
ATOM 631 O O . ASP A 1 81 ? 13.123 68.252 20.493 1.00 85.71 81 ASP A O 1
ATOM 646 N N . LEU A 1 83 ? 12.759 66.421 16.570 1.00 56.04 83 LEU A N 1
ATOM 647 C CA . LEU A 1 83 ? 13.286 66.322 15.216 1.00 54.61 83 LEU A CA 1
ATOM 648 C C . LEU A 1 83 ? 12.126 66.726 14.279 1.00 54.21 83 LEU A C 1
ATOM 649 O O . LEU A 1 83 ? 10.949 66.432 14.537 1.00 52.90 83 LEU A O 1
ATOM 654 N N . ASP A 1 84 ? 12.436 67.428 13.205 1.00 57.03 84 ASP A N 1
ATOM 655 C CA . ASP A 1 84 ? 11.393 67.782 12.233 1.00 57.24 84 ASP A CA 1
ATOM 656 C C . ASP A 1 84 ? 11.049 66.554 11.453 1.00 52.38 84 ASP A C 1
ATOM 657 O O . ASP A 1 84 ? 9.897 66.321 11.129 1.00 54.02 84 ASP A O 1
ATOM 662 N N . VAL A 1 85 ? 12.055 65.738 11.200 1.00 50.56 85 VAL A N 1
ATOM 663 C CA . VAL A 1 85 ? 11.881 64.561 10.361 1.00 51.85 85 VAL A CA 1
ATOM 664 C C . VAL A 1 85 ? 12.857 63.483 10.733 1.00 48.82 85 VAL A C 1
ATOM 665 O O . VAL A 1 85 ? 13.986 63.776 11.131 1.00 51.95 85 VAL A O 1
ATOM 669 N N . ALA A 1 86 ? 12.430 62.240 10.586 1.00 45.29 86 ALA A N 1
ATOM 670 C CA . ALA A 1 86 ? 13.307 61.098 10.770 1.00 45.36 86 ALA A CA 1
ATOM 671 C C . ALA A 1 86 ? 13.071 60.206 9.579 1.00 45.95 86 ALA A C 1
ATOM 672 O O . ALA A 1 86 ? 11.915 59.951 9.233 1.00 46.54 86 ALA A O 1
ATOM 674 N N . ILE A 1 87 ? 14.143 59.716 8.964 1.00 44.81 87 ILE A N 1
ATOM 675 C CA . ILE A 1 87 ? 14.037 58.868 7.769 1.00 43.43 87 ILE A CA 1
ATOM 676 C C . ILE A 1 87 ? 14.781 57.565 8.009 1.00 42.87 87 ILE A C 1
ATOM 677 O O . ILE A 1 87 ? 15.934 57.591 8.429 1.00 41.27 87 ILE A O 1
ATOM 682 N N . ASP A 1 88 ? 14.121 56.435 7.741 1.00 42.75 88 ASP A N 1
ATOM 683 C CA . ASP A 1 88 ? 14.705 55.115 7.995 1.00 41.68 88 ASP A CA 1
ATOM 684 C C . ASP A 1 88 ? 14.045 54.144 7.057 1.00 38.39 88 ASP A C 1
ATOM 685 O O . ASP A 1 88 ? 13.056 54.470 6.428 1.00 39.80 88 ASP A O 1
ATOM 690 N N . GLY A 1 89 ? 14.597 52.957 6.957 1.00 36.20 89 GLY A N 1
ATOM 691 C CA . GLY A 1 89 ? 13.986 51.918 6.176 1.00 37.40 89 GLY A CA 1
ATOM 692 C C . GLY A 1 89 ? 13.130 51.050 7.072 1.00 37.78 89 GLY A C 1
ATOM 693 O O . GLY A 1 89 ? 12.884 51.386 8.237 1.00 36.79 89 GLY A O 1
ATOM 694 N N . ALA A 1 90 ? 12.711 49.919 6.519 1.00 37.32 90 ALA A N 1
ATOM 695 C CA . ALA A 1 90 ? 11.922 48.943 7.223 1.00 38.06 90 ALA A CA 1
ATOM 696 C C . ALA A 1 90 ? 12.140 47.584 6.632 1.00 38.34 90 ALA A C 1
ATOM 697 O O . ALA A 1 90 ? 12.505 47.464 5.474 1.00 44.05 90 ALA A O 1
ATOM 699 N N . ASP A 1 91 ? 11.875 46.551 7.417 1.00 39.12 91 ASP A N 1
ATOM 700 C CA . ASP A 1 91 ? 12.055 45.184 6.957 1.00 41.66 91 ASP A CA 1
ATOM 701 C C . ASP A 1 91 ? 10.734 44.642 6.433 1.00 42.35 91 ASP A C 1
ATOM 702 O O . ASP A 1 91 ? 10.732 43.849 5.499 1.00 45.78 91 ASP A O 1
ATOM 707 N N . GLU A 1 92 ? 9.624 45.105 7.014 1.00 39.36 92 GLU A N 1
ATOM 708 C CA . GLU A 1 92 ? 8.294 44.745 6.589 1.00 40.13 92 GLU A CA 1
ATOM 709 C C . GLU A 1 92 ? 7.387 45.931 6.798 1.00 39.23 92 GLU A C 1
ATOM 710 O O . GLU A 1 92 ? 7.494 46.621 7.793 1.00 37.74 92 GLU A O 1
ATOM 716 N N . ILE A 1 93 ? 6.492 46.161 5.851 1.00 38.97 93 ILE A N 1
ATOM 717 C CA . ILE A 1 93 ? 5.573 47.272 5.916 1.00 39.94 93 ILE A CA 1
ATOM 718 C C . ILE A 1 93 ? 4.187 46.760 5.616 1.00 41.87 93 ILE A C 1
ATOM 719 O O . ILE A 1 93 ? 3.945 46.194 4.555 1.00 43.37 93 ILE A O 1
ATOM 724 N N . LEU A 1 94 ? 3.283 46.985 6.548 1.00 43.66 94 LEU A N 1
ATOM 725 C CA . LEU A 1 94 ? 1.936 46.479 6.454 1.00 47.37 94 LEU A CA 1
ATOM 726 C C . LEU A 1 94 ? 0.955 47.607 6.245 1.00 48.98 94 LEU A C 1
ATOM 727 O O . LEU A 1 94 ? 0.505 48.234 7.205 1.00 48.35 94 LEU A O 1
ATOM 732 N N . PRO A 1 95 ? 0.623 47.876 4.972 1.00 53.32 95 PRO A N 1
ATOM 733 C CA . PRO A 1 95 ? -0.378 48.882 4.734 1.00 56.99 95 PRO A CA 1
ATOM 734 C C . PRO A 1 95 ? -1.762 48.235 5.050 1.00 58.22 95 PRO A C 1
ATOM 735 O O . PRO A 1 95 ? -1.955 47.016 4.937 1.00 60.43 95 PRO A O 1
ATOM 739 N N . PRO A 1 96 ? -2.746 49.028 5.397 1.00 57.80 96 PRO A N 1
ATOM 740 C CA . PRO A 1 96 ? -2.864 50.453 5.485 1.00 61.28 96 PRO A CA 1
ATOM 741 C C . PRO A 1 96 ? -2.609 51.089 6.839 1.00 62.33 96 PRO A C 1
ATOM 742 O O . PRO A 1 96 ? -2.773 52.298 6.957 1.00 67.53 96 PRO A O 1
ATOM 746 N N . THR A 1 97 ? -2.267 50.321 7.866 1.00 59.28 97 THR A N 1
ATOM 747 C CA . THR A 1 97 ? -1.971 50.948 9.150 1.00 57.11 97 THR A CA 1
ATOM 748 C C . THR A 1 97 ? -0.551 51.469 9.172 1.00 55.01 97 THR A C 1
ATOM 749 O O . THR A 1 97 ? -0.224 52.316 9.983 1.00 58.68 97 THR A O 1
ATOM 753 N N . LEU A 1 98 ? 0.293 50.939 8.289 1.00 54.60 98 LEU A N 1
ATOM 754 C CA . LEU A 1 98 ? 1.715 51.284 8.230 1.00 53.62 98 LEU A CA 1
ATOM 755 C C . LEU A 1 98 ? 2.473 50.788 9.465 1.00 50.28 98 LEU A C 1
ATOM 756 O O . LEU A 1 98 ? 3.438 51.401 9.926 1.00 47.48 98 LEU A O 1
ATOM 761 N N . GLY A 1 99 ? 2.031 49.649 9.970 1.00 45.65 99 GLY A N 1
ATOM 762 C CA . GLY A 1 99 ? 2.748 48.962 11.007 1.00 46.10 99 GLY A CA 1
ATOM 763 C C . GLY A 1 99 ? 3.993 48.413 10.333 1.00 43.44 99 GLY A C 1
ATOM 764 O O . GLY A 1 99 ? 3.932 48.004 9.180 1.00 42.41 99 GLY A O 1
ATOM 765 N N . LEU A 1 100 ? 5.123 48.430 11.039 1.00 40.42 100 LEU A N 1
ATOM 766 C CA . LEU A 1 100 ? 6.366 47.960 10.477 1.00 39.18 100 LEU A CA 1
ATOM 767 C C . LEU A 1 100 ? 7.005 46.921 11.328 1.00 38.66 100 LEU A C 1
ATOM 768 O O . LEU A 1 100 ? 6.723 46.806 12.526 1.00 40.85 100 LEU A O 1
ATOM 773 N N . VAL A 1 101 ? 7.930 46.212 10.699 1.00 38.54 101 VAL A N 1
ATOM 774 C CA . VAL A 1 101 ? 8.864 45.357 11.410 1.00 37.37 101 VAL A CA 1
ATOM 775 C C . VAL A 1 101 ? 10.211 45.931 11.040 1.00 37.48 101 VAL A C 1
ATOM 776 O O . VAL A 1 101 ? 10.506 46.184 9.868 1.00 37.46 101 VAL A O 1
ATOM 780 N N . LYS A 1 102 ? 11.008 46.185 12.060 1.00 37.40 102 LYS A N 1
ATOM 781 C CA . LYS A 1 102 ? 12.334 46.740 11.903 1.00 37.25 102 LYS A CA 1
ATOM 782 C C . LYS A 1 102 ? 13.273 45.996 12.831 1.00 37.65 102 LYS A C 1
ATOM 783 O O . LYS A 1 102 ? 12.827 45.177 13.660 1.00 34.44 102 LYS A O 1
ATOM 789 N N . GLY A 1 103 ? 14.569 46.257 12.680 1.00 35.16 103 GLY A N 1
ATOM 790 C CA . GLY A 1 103 ? 15.532 45.640 13.551 1.00 37.35 103 GLY A CA 1
ATOM 791 C C . GLY A 1 103 ? 16.384 44.552 12.960 1.00 38.74 103 GLY A C 1
ATOM 792 O O . GLY A 1 103 ? 17.280 44.043 13.637 1.00 42.49 103 GLY A O 1
ATOM 793 N N . ARG A 1 104 ? 16.156 44.181 11.710 1.00 39.38 104 ARG A N 1
ATOM 794 C CA . ARG A 1 104 ? 17.017 43.138 11.105 1.00 41.02 104 ARG A CA 1
ATOM 795 C C . ARG A 1 104 ? 18.472 43.517 10.915 1.00 42.42 104 ARG A C 1
ATOM 796 O O . ARG A 1 104 ? 19.280 42.639 10.680 1.00 43.96 104 ARG A O 1
ATOM 804 N N . GLY A 1 105 ? 18.802 44.808 11.026 1.00 45.70 105 GLY A N 1
ATOM 805 C CA . GLY A 1 105 ? 20.190 45.278 11.003 1.00 42.30 105 GLY A CA 1
ATOM 806 C C . GLY A 1 105 ? 20.688 45.562 12.427 1.00 45.61 105 GLY A C 1
ATOM 807 O O . GLY A 1 105 ? 21.771 46.094 12.604 1.00 46.76 105 GLY A O 1
ATOM 808 N N . GLY A 1 106 ? 19.879 45.271 13.448 1.00 43.17 106 GLY A N 1
ATOM 809 C CA . GLY A 1 106 ? 20.316 45.371 14.844 1.00 43.70 106 GLY A CA 1
ATOM 810 C C . GLY A 1 106 ? 20.088 46.659 15.632 1.00 42.05 106 GLY A C 1
ATOM 811 O O . GLY A 1 106 ? 20.315 46.688 16.844 1.00 41.21 106 GLY A O 1
ATOM 812 N N . ALA A 1 107 ? 19.605 47.693 14.953 1.00 38.35 107 ALA A N 1
ATOM 813 C CA . ALA A 1 107 ? 19.411 49.018 15.519 1.00 36.93 107 ALA A CA 1
ATOM 814 C C . ALA A 1 107 ? 17.998 49.394 15.988 1.00 36.53 107 ALA A C 1
ATOM 815 O O . ALA A 1 107 ? 17.684 50.578 16.131 1.00 34.71 107 ALA A O 1
ATOM 817 N N . LEU A 1 108 ? 17.136 48.429 16.263 1.00 37.09 108 LEU A N 1
ATOM 818 C CA . LEU A 1 108 ? 15.756 48.780 16.609 1.00 36.21 108 LEU A CA 1
ATOM 819 C C . LEU A 1 108 ? 15.548 49.806 17.720 1.00 37.19 108 LEU A C 1
ATOM 820 O O . LEU A 1 108 ? 14.660 50.657 17.608 1.00 41.09 108 LEU A O 1
ATOM 825 N N . LEU A 1 109 ? 16.313 49.739 18.796 1.00 36.64 109 LEU A N 1
ATOM 826 C CA . LEU A 1 109 ? 16.051 50.647 19.909 1.00 37.05 109 LEU A CA 1
ATOM 827 C C . LEU A 1 109 ? 16.198 52.099 19.545 1.00 35.66 109 LEU A C 1
ATOM 828 O O . LEU A 1 109 ? 15.286 52.872 19.695 1.00 36.41 109 LEU A O 1
ATOM 833 N N . ARG A 1 110 ? 17.339 52.487 19.042 1.00 36.97 110 ARG A N 1
ATOM 834 C CA . ARG A 1 110 ? 17.525 53.892 18.776 1.00 39.37 110 ARG A CA 1
ATOM 835 C C . ARG A 1 110 ? 16.681 54.357 17.618 1.00 38.43 110 ARG A C 1
ATOM 836 O O . ARG A 1 110 ? 16.241 55.513 17.590 1.00 39.97 110 ARG A O 1
ATOM 844 N N . GLU A 1 111 ? 16.450 53.467 16.668 1.00 35.64 111 GLU A N 1
ATOM 845 C CA . GLU A 1 111 ? 15.562 53.785 15.552 1.00 35.31 111 GLU A CA 1
ATOM 846 C C . GLU A 1 111 ? 14.165 54.134 16.058 1.00 35.27 111 GLU A C 1
ATOM 847 O O . GLU A 1 111 ? 13.475 55.020 15.489 1.00 35.28 111 GLU A O 1
ATOM 853 N N . LYS A 1 112 ? 13.734 53.446 17.114 1.00 34.72 112 LYS A N 1
ATOM 854 C CA . LYS A 1 112 ? 12.424 53.707 17.673 1.00 35.85 112 LYS A CA 1
ATOM 855 C C . LYS A 1 112 ? 12.467 54.978 18.514 1.00 36.67 112 LYS A C 1
ATOM 856 O O . LYS A 1 112 ? 11.547 55.780 18.456 1.00 37.57 112 LYS A O 1
ATOM 870 N N . ILE A 1 114 ? 14.398 57.584 18.012 1.00 37.57 114 ILE A N 1
ATOM 871 C CA . ILE A 1 114 ? 14.448 58.663 17.062 1.00 39.43 114 ILE A CA 1
ATOM 872 C C . ILE A 1 114 ? 13.121 58.851 16.336 1.00 41.44 114 ILE A C 1
ATOM 873 O O . ILE A 1 114 ? 12.686 59.976 16.088 1.00 44.39 114 ILE A O 1
ATOM 878 N N . ALA A 1 115 ? 12.468 57.755 15.987 1.00 42.99 115 ALA A N 1
ATOM 879 C CA . ALA A 1 115 ? 11.176 57.830 15.302 1.00 40.56 115 ALA A CA 1
ATOM 880 C C . ALA A 1 115 ? 10.138 58.501 16.172 1.00 41.70 115 ALA A C 1
ATO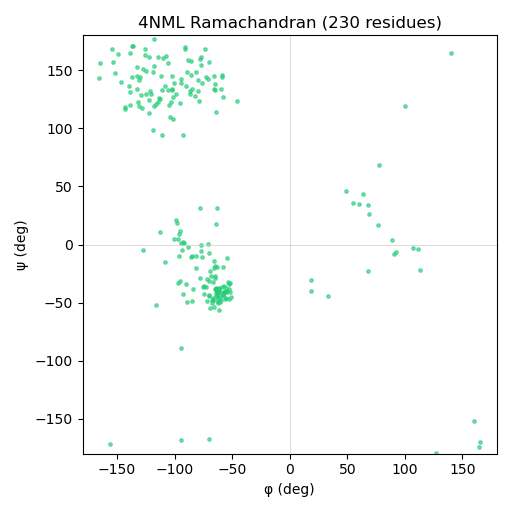M 881 O O . ALA A 1 115 ? 9.397 59.367 15.716 1.00 48.06 115 ALA A O 1
ATOM 883 N N . ALA A 1 116 ? 10.074 58.105 17.432 1.00 41.24 116 ALA A N 1
ATOM 884 C CA . ALA A 1 116 ? 9.102 58.693 18.359 1.00 42.62 116 ALA A CA 1
ATOM 885 C C . ALA A 1 116 ? 9.369 60.160 18.645 1.00 44.93 116 ALA A C 1
ATOM 886 O O . ALA A 1 116 ? 8.459 60.852 19.082 1.00 52.56 116 ALA A O 1
ATOM 888 N N . ALA A 1 117 ? 10.594 60.635 18.414 1.00 44.53 117 ALA A N 1
ATOM 889 C CA . ALA A 1 117 ? 10.946 62.045 18.690 1.00 45.45 117 ALA A CA 1
ATOM 890 C C . ALA A 1 117 ? 10.778 62.955 17.500 1.00 47.76 117 ALA A C 1
ATOM 891 O O . ALA A 1 117 ? 11.077 64.138 17.597 1.00 52.02 117 ALA A O 1
ATOM 893 N N . ALA A 1 118 ? 10.310 62.411 16.389 1.00 47.40 118 ALA A N 1
ATOM 894 C CA . ALA A 1 118 ? 10.125 63.157 15.166 1.00 50.07 118 ALA A CA 1
ATOM 895 C C . ALA A 1 118 ? 8.684 63.586 14.896 1.00 50.67 118 ALA A C 1
ATOM 896 O O . ALA A 1 118 ? 7.753 62.803 15.085 1.00 47.60 118 ALA A O 1
ATOM 898 N N . LYS A 1 119 ? 8.514 64.813 14.408 1.00 53.92 119 LYS A N 1
ATOM 899 C CA . LYS A 1 119 ? 7.191 65.280 14.025 1.00 58.01 119 LYS A CA 1
ATOM 900 C C . LYS A 1 119 ? 6.681 64.436 12.853 1.00 56.86 119 LYS A C 1
ATOM 901 O O . LYS A 1 119 ? 5.504 64.109 12.799 1.00 54.43 119 LYS A O 1
ATOM 907 N N . THR A 1 120 ? 7.572 64.072 11.929 1.00 53.21 120 THR A N 1
ATOM 908 C CA . THR A 1 120 ? 7.206 63.249 10.799 1.00 52.00 120 THR A CA 1
ATOM 909 C C . THR A 1 120 ? 8.199 62.102 10.664 1.00 48.35 120 THR A C 1
ATOM 910 O O . THR A 1 120 ? 9.356 62.326 10.449 1.00 47.38 120 THR A O 1
ATOM 914 N N . PHE A 1 121 ? 7.733 60.867 10.771 1.00 48.65 121 PHE A N 1
ATOM 915 C CA . PHE A 1 121 ? 8.610 59.718 10.626 1.00 46.61 121 PHE A CA 1
ATOM 916 C C . PHE A 1 121 ? 8.345 59.114 9.258 1.00 46.06 121 PHE A C 1
ATOM 917 O O . PHE A 1 121 ? 7.227 58.704 8.946 1.00 46.68 121 PHE A O 1
ATOM 925 N N . ILE A 1 122 ? 9.395 59.078 8.457 1.00 45.64 122 ILE A N 1
ATOM 926 C CA . ILE A 1 122 ? 9.325 58.642 7.078 1.00 45.99 122 ILE A CA 1
ATOM 927 C C . ILE A 1 122 ? 10.081 57.356 6.820 1.00 45.82 122 ILE A C 1
ATOM 928 O O . ILE A 1 122 ? 11.265 57.238 7.144 1.00 45.87 122 ILE A O 1
ATOM 933 N N . VAL A 1 123 ? 9.387 56.388 6.242 1.00 42.99 123 VAL A N 1
ATOM 934 C CA . VAL A 1 123 ? 9.998 55.132 5.898 1.00 43.09 123 VAL A CA 1
ATOM 935 C C . VAL A 1 123 ? 10.280 55.088 4.400 1.00 42.98 123 VAL A C 1
ATOM 936 O O . VAL A 1 123 ? 9.442 55.445 3.615 1.00 45.21 123 VAL A O 1
ATOM 940 N N . ALA A 1 124 ? 11.473 54.658 4.018 1.00 43.17 124 ALA A N 1
ATOM 941 C CA . ALA A 1 124 ? 11.839 54.545 2.615 1.00 43.18 124 ALA A CA 1
ATOM 942 C C . ALA A 1 124 ? 12.219 53.098 2.397 1.00 42.45 124 ALA A C 1
ATOM 943 O O . ALA A 1 124 ? 13.095 52.529 3.095 1.00 39.13 124 ALA A O 1
ATOM 945 N N . ALA A 1 125 ? 11.542 52.487 1.445 1.00 40.65 125 ALA A N 1
ATOM 946 C CA . ALA A 1 125 ? 11.783 51.104 1.172 1.00 41.87 125 ALA A CA 1
ATOM 947 C C . ALA A 1 125 ? 11.562 50.769 -0.282 1.00 43.24 125 ALA A C 1
ATOM 948 O O . ALA A 1 125 ? 11.023 51.554 -1.057 1.00 43.43 125 ALA A O 1
ATOM 950 N N . ASP A 1 126 ? 12.073 49.620 -0.664 1.00 44.92 126 ASP A N 1
ATOM 951 C CA . ASP A 1 126 ? 11.804 49.122 -1.982 1.00 47.94 126 ASP A CA 1
ATOM 952 C C . ASP A 1 126 ? 10.543 48.260 -1.846 1.00 46.26 126 ASP A C 1
ATOM 953 O O . ASP A 1 126 ? 10.080 47.940 -0.770 1.00 46.18 126 ASP A O 1
ATOM 958 N N . GLU A 1 127 ? 10.008 47.918 -2.983 1.00 50.12 127 GLU A N 1
ATOM 959 C CA . GLU A 1 127 ? 8.790 47.142 -3.156 1.00 52.65 127 GLU A CA 1
ATOM 960 C C . GLU A 1 127 ? 8.713 45.813 -2.395 1.00 51.33 127 GLU A C 1
ATOM 961 O O . GLU A 1 127 ? 7.635 45.443 -1.972 1.00 51.12 127 GLU A O 1
ATOM 967 N N . THR A 1 128 ? 9.834 45.112 -2.203 1.00 48.90 128 THR A N 1
ATOM 968 C CA . THR A 1 128 ? 9.829 43.815 -1.509 1.00 48.41 128 THR A CA 1
ATOM 969 C C . THR A 1 128 ? 9.553 43.911 -0.010 1.00 51.29 128 THR A C 1
ATOM 970 O O . THR A 1 128 ? 9.445 42.883 0.665 1.00 55.76 128 THR A O 1
ATOM 974 N N . LYS A 1 129 ? 9.494 45.125 0.537 1.00 48.73 129 LYS A N 1
ATOM 975 C CA . LYS A 1 129 ? 9.214 45.277 1.949 1.00 47.29 129 LYS A CA 1
ATOM 976 C C . LYS A 1 129 ? 7.705 45.283 2.244 1.00 47.06 129 LYS A C 1
ATOM 977 O O . LYS A 1 129 ?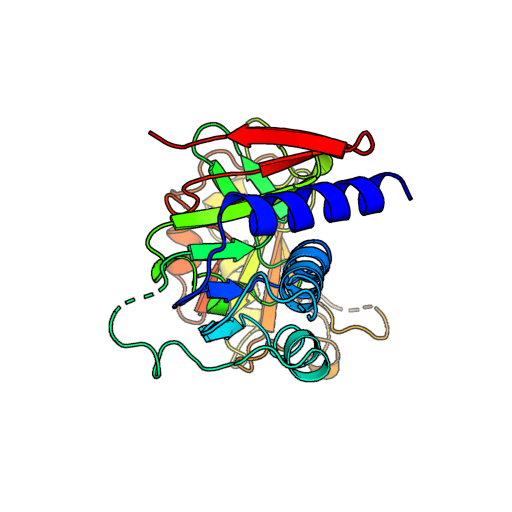 7.307 45.195 3.393 1.00 44.20 129 LYS A O 1
ATOM 983 N N . LEU A 1 130 ? 6.862 45.382 1.223 1.00 48.89 130 LEU A N 1
ATOM 984 C CA . LEU A 1 130 ? 5.415 45.387 1.445 1.00 49.67 130 LEU A CA 1
ATOM 985 C C . LEU A 1 130 ? 4.885 44.000 1.664 1.00 52.25 130 LEU A C 1
ATOM 986 O O . LEU A 1 130 ? 5.198 43.105 0.891 1.00 56.62 130 LEU A O 1
ATOM 991 N N . VAL A 1 131 ? 4.068 43.834 2.704 1.00 53.54 131 VAL A N 1
ATOM 992 C CA . VAL A 1 131 ? 3.435 42.556 2.994 1.00 53.65 131 VAL A CA 1
ATOM 993 C C . VAL A 1 131 ? 1.925 42.745 3.107 1.00 59.68 131 VAL A C 1
ATOM 994 O O . VAL A 1 131 ? 1.429 43.876 3.139 1.00 60.91 131 VAL A O 1
ATOM 998 N N . SER A 1 132 ? 1.200 41.629 3.127 1.00 68.55 132 SER A N 1
ATOM 999 C CA . SER A 1 132 ? -0.256 41.626 3.288 1.00 71.79 132 SER A CA 1
ATOM 1000 C C . SER A 1 132 ? -0.679 40.713 4.412 1.00 69.76 132 SER A C 1
ATOM 1001 O O . SER A 1 132 ? 0.007 39.740 4.739 1.00 65.78 132 SER A O 1
ATOM 1004 N N . ASN A 1 133 ? -1.805 41.073 5.021 1.00 70.31 133 ASN A N 1
ATOM 1005 C CA . ASN A 1 133 ? -2.443 40.278 6.072 1.00 74.05 133 ASN A CA 1
ATOM 1006 C C . ASN A 1 133 ? -1.708 40.168 7.383 1.00 69.86 133 ASN A C 1
ATOM 1007 O O . ASN A 1 133 ? -2.325 39.897 8.394 1.00 76.85 133 ASN A O 1
ATOM 1012 N N . GLY A 1 134 ? -0.403 40.377 7.378 1.00 64.49 134 GLY A N 1
ATOM 1013 C CA . GLY A 1 134 ? 0.366 40.300 8.596 1.00 60.24 134 GLY A CA 1
ATOM 1014 C C . GLY A 1 134 ? 1.855 40.193 8.353 1.00 55.73 134 GLY A C 1
ATOM 1015 O O . GLY A 1 134 ? 2.347 40.215 7.220 1.00 55.89 134 GLY A O 1
ATOM 1016 N N . ILE A 1 135 ? 2.569 40.003 9.436 1.00 53.96 135 ILE A N 1
ATOM 1017 C CA . ILE A 1 135 ? 4.014 40.038 9.380 1.00 55.93 135 ILE A CA 1
ATOM 1018 C C . ILE A 1 135 ? 4.619 38.665 9.595 1.00 55.81 135 ILE A C 1
ATOM 1019 O O . ILE A 1 135 ? 3.966 37.755 10.109 1.00 58.22 135 ILE A O 1
ATOM 1024 N N . GLY A 1 136 ? 5.863 38.517 9.164 1.00 54.75 136 GLY A N 1
ATOM 1025 C CA . GLY A 1 136 ? 6.596 37.275 9.361 1.00 56.14 136 GLY A CA 1
ATOM 1026 C C . GLY A 1 136 ? 6.889 36.469 8.123 1.00 57.82 136 GLY A C 1
ATOM 1027 O O . GLY A 1 136 ? 7.582 35.470 8.235 1.00 60.64 136 GLY A O 1
ATOM 1028 N N . SER A 1 137 ? 6.399 36.903 6.955 1.00 56.57 137 SER A N 1
ATOM 1029 C CA . SER A 1 137 ? 6.618 36.162 5.710 1.00 60.74 137 SER A CA 1
ATOM 1030 C C . SER A 1 137 ? 8.012 36.364 5.120 1.00 59.85 137 SER A C 1
ATOM 1031 O O . SER A 1 137 ? 8.505 35.485 4.440 1.00 63.40 137 SER A O 1
ATOM 1034 N N . THR A 1 138 ? 8.639 37.512 5.347 1.00 55.57 138 THR A N 1
ATOM 1035 C CA . THR A 1 138 ? 9.981 37.753 4.785 1.00 55.77 138 THR A CA 1
ATOM 1036 C C . THR A 1 138 ? 11.128 37.442 5.755 1.00 54.92 138 THR A C 1
ATOM 1037 O O . THR A 1 138 ? 12.285 37.442 5.337 1.00 56.55 138 THR A O 1
ATOM 1041 N N . GLY A 1 139 ? 10.827 37.187 7.025 1.00 51.91 139 GLY A N 1
ATOM 1042 C CA . GLY A 1 139 ? 11.875 36.918 8.000 1.00 50.17 139 GLY A CA 1
ATOM 1043 C C . GLY A 1 139 ? 11.468 37.115 9.455 1.00 48.71 139 GLY A C 1
ATOM 1044 O O . GLY A 1 139 ? 10.308 37.047 9.805 1.00 48.12 139 GLY A O 1
ATOM 1045 N N . ALA A 1 140 ? 12.439 37.447 10.286 1.00 47.70 140 ALA A N 1
ATOM 1046 C CA . ALA A 1 140 ? 12.233 37.516 11.707 1.00 45.48 140 ALA A CA 1
ATOM 1047 C C . ALA A 1 140 ? 11.697 38.795 12.278 1.00 42.86 140 ALA A C 1
ATOM 1048 O O . ALA A 1 140 ? 11.824 39.863 11.684 1.00 40.78 140 ALA A O 1
ATOM 1050 N N . LEU A 1 141 ? 11.102 38.643 13.464 1.00 41.22 141 LEU A N 1
ATOM 1051 C CA . LEU A 1 141 ? 10.623 39.745 14.265 1.00 39.41 141 LEU A CA 1
ATOM 1052 C C . LEU A 1 141 ? 11.665 39.901 15.387 1.00 37.53 141 LEU A C 1
ATOM 1053 O O . LEU A 1 141 ? 11.750 39.052 16.271 1.00 37.36 141 LEU A O 1
ATOM 1058 N N . PRO A 1 142 ? 12.457 40.973 15.354 1.00 34.83 142 PRO A N 1
ATOM 1059 C CA . PRO A 1 142 ? 13.523 41.103 16.338 1.00 35.54 142 PRO A CA 1
ATOM 1060 C C . PRO A 1 142 ? 13.077 41.638 17.663 1.00 35.10 142 PRO A C 1
ATOM 1061 O O . PRO A 1 142 ? 12.150 42.412 17.722 1.00 37.63 142 PRO A O 1
ATOM 1065 N N . VAL A 1 143 ? 13.747 41.206 18.725 1.00 35.46 143 VAL A N 1
ATOM 1066 C CA . VAL A 1 143 ? 13.451 41.634 20.078 1.00 33.63 143 VAL A CA 1
ATOM 1067 C C . VAL A 1 143 ? 14.775 41.863 20.768 1.00 34.90 143 VAL A C 1
ATOM 1068 O O . VAL A 1 143 ? 15.601 40.951 20.855 1.00 36.99 143 VAL A O 1
ATOM 1072 N N . GLU A 1 144 ? 15.008 43.084 21.233 1.00 34.41 144 GLU A N 1
ATOM 1073 C CA . GLU A 1 144 ? 16.262 43.390 21.904 1.00 33.83 144 GLU A CA 1
ATOM 1074 C C . GLU A 1 144 ? 16.089 42.994 23.341 1.00 34.67 144 GLU A C 1
ATOM 1075 O O . GLU A 1 144 ? 15.120 43.394 23.977 1.00 35.74 144 GLU A O 1
ATOM 1081 N N . VAL A 1 145 ? 17.082 42.291 23.873 1.00 36.32 145 VAL A N 1
ATOM 1082 C CA . VAL A 1 145 ? 17.029 41.685 25.198 1.00 36.21 145 VAL A CA 1
ATOM 1083 C C . VAL A 1 145 ? 18.333 41.901 25.955 1.00 36.43 145 VAL A C 1
ATOM 1084 O O . VAL A 1 145 ? 19.416 41.878 25.352 1.00 37.73 145 VAL A O 1
ATOM 1088 N N . VAL A 1 146 ? 18.273 42.096 27.274 1.00 35.04 146 VAL A N 1
ATOM 1089 C CA . VAL A 1 146 ? 19.522 42.326 28.006 1.00 36.36 146 VAL A CA 1
ATOM 1090 C C . VAL A 1 146 ? 20.351 41.061 28.055 1.00 38.23 146 VAL A C 1
ATOM 1091 O O . VAL A 1 146 ? 19.824 39.968 27.912 1.00 37.67 146 VAL A O 1
ATOM 1095 N N . VAL A 1 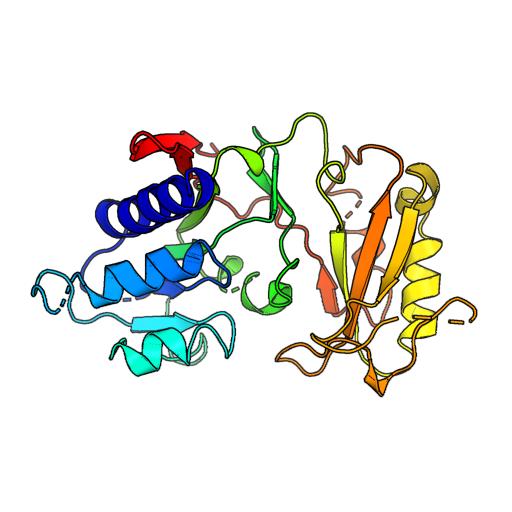147 ? 21.653 41.227 28.257 1.00 38.45 147 VAL A N 1
ATOM 1096 C CA . VAL A 1 147 ? 22.579 40.097 28.279 1.00 41.23 147 VAL A CA 1
ATOM 1097 C C . VAL A 1 147 ? 22.348 39.135 29.452 1.00 41.75 147 VAL A C 1
ATOM 1098 O O . VAL A 1 147 ? 22.225 37.940 29.261 1.00 42.30 147 VAL A O 1
ATOM 1102 N N . PHE A 1 148 ? 22.322 39.639 30.671 1.00 40.40 148 PHE A N 1
ATOM 1103 C CA . PHE A 1 148 ? 22.047 38.770 31.804 1.00 41.74 148 PHE A CA 1
ATOM 1104 C C . PHE A 1 148 ? 20.859 37.844 31.533 1.00 42.73 148 PHE A C 1
ATOM 1105 O O . PHE A 1 148 ? 19.776 38.315 31.168 1.00 42.05 148 PHE A O 1
ATOM 1113 N N . SER A 1 149 ? 21.091 36.540 31.660 1.00 44.35 149 SER A N 1
ATOM 1114 C CA . SER A 1 149 ? 20.070 35.505 31.489 1.00 45.50 149 SER A CA 1
ATOM 1115 C C . SER A 1 149 ? 19.355 35.594 30.142 1.00 44.18 149 SER A C 1
ATOM 1116 O O . SER A 1 149 ? 18.147 35.382 30.033 1.00 46.73 149 SER A O 1
ATOM 1119 N N . GLY A 1 150 ? 20.096 35.959 29.124 1.00 43.44 150 GLY A N 1
ATOM 1120 C CA . GLY A 1 150 ? 19.563 36.031 27.769 1.00 43.63 150 GLY A CA 1
ATOM 1121 C C . GLY A 1 150 ? 18.833 34.791 27.277 1.00 45.26 150 GLY A C 1
ATOM 1122 O O . GLY A 1 150 ? 17.771 34.916 26.701 1.00 49.45 150 GLY A O 1
ATOM 1123 N N . SER A 1 151 ? 19.380 33.605 27.492 1.00 49.77 151 SER A N 1
ATOM 1124 C CA . SER A 1 151 ? 18.746 32.348 27.006 1.00 54.44 151 SER A CA 1
ATOM 1125 C C . SER A 1 151 ? 17.407 32.111 27.626 1.00 51.52 151 SER A C 1
ATOM 1126 O O . SER A 1 151 ? 16.502 31.634 26.979 1.00 52.07 151 SER A O 1
ATOM 1129 N N . HIS A 1 152 ? 17.332 32.385 28.919 1.00 51.40 152 HIS A N 1
ATOM 1130 C CA . HIS A 1 152 ? 16.103 32.284 29.676 1.00 49.86 152 HIS A CA 1
ATOM 1131 C C . HIS A 1 152 ? 15.083 33.291 29.121 1.00 46.52 152 HIS A C 1
ATOM 1132 O O . HIS A 1 152 ? 13.925 32.973 28.958 1.00 47.87 1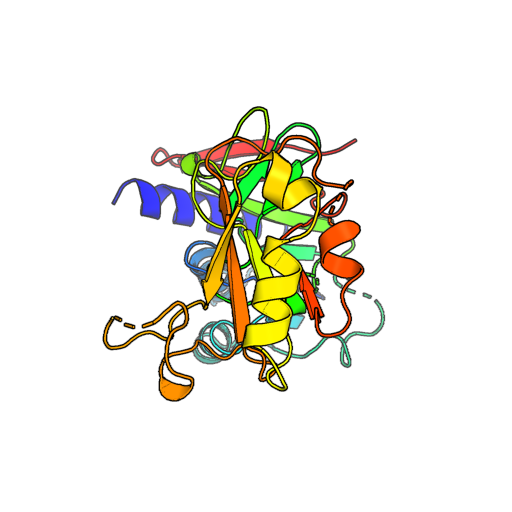52 HIS A O 1
ATOM 1139 N N . THR A 1 153 ? 15.509 34.508 28.827 1.00 43.23 153 THR A N 1
ATOM 1140 C CA . THR A 1 153 ? 14.579 35.477 28.277 1.00 43.49 153 THR A CA 1
ATOM 1141 C C . THR A 1 153 ? 14.087 34.997 26.890 1.00 45.03 153 THR A C 1
ATOM 1142 O O . THR A 1 153 ? 12.930 35.192 26.548 1.00 46.00 153 THR A O 1
ATOM 1146 N N . LYS A 1 154 ? 14.963 34.387 26.105 1.00 43.67 154 LYS A N 1
ATOM 1147 C CA . LYS A 1 154 ? 14.593 33.847 24.821 1.00 46.26 154 LYS A CA 1
ATOM 1148 C C . LYS A 1 154 ? 13.528 32.776 24.980 1.00 50.66 154 LYS A C 1
ATOM 1149 O O . LYS A 1 154 ? 12.580 32.723 24.209 1.00 50.19 154 LYS A O 1
ATOM 1155 N N . ARG A 1 155 ? 13.718 31.879 25.942 1.00 55.51 155 ARG A N 1
ATOM 1156 C CA . ARG A 1 155 ? 12.740 30.822 26.189 1.00 60.15 155 ARG A CA 1
ATOM 1157 C C . ARG A 1 155 ? 11.405 31.419 26.573 1.00 57.93 155 ARG A C 1
ATOM 1158 O O . ARG A 1 155 ? 10.373 30.912 26.161 1.00 59.11 155 ARG A O 1
ATOM 1166 N N . LEU A 1 156 ? 11.416 32.473 27.390 1.00 51.66 156 LEU A N 1
ATOM 1167 C CA . LEU A 1 156 ? 10.166 33.087 27.792 1.00 50.04 156 LEU A CA 1
ATOM 1168 C C . LEU A 1 156 ? 9.451 33.651 26.601 1.00 50.02 156 LEU A C 1
ATOM 1169 O O . LEU A 1 156 ? 8.228 33.505 26.495 1.00 54.71 156 LEU A O 1
ATOM 1174 N N . LEU A 1 157 ? 10.192 34.291 25.707 1.00 45.89 157 LEU A N 1
ATOM 1175 C CA . LEU A 1 157 ? 9.595 34.829 24.493 1.00 46.08 157 LEU A CA 1
ATOM 1176 C C . LEU A 1 157 ? 8.907 33.724 23.688 1.00 49.38 157 LEU A C 1
ATOM 1177 O O . LEU A 1 157 ? 7.782 33.913 23.209 1.00 50.64 157 LEU A O 1
ATOM 1182 N N . SER A 1 158 ? 9.575 32.575 23.567 1.00 52.78 158 SER A N 1
ATOM 1183 C CA . SER A 1 158 ? 9.032 31.406 22.837 1.00 56.87 158 SER A CA 1
ATOM 1184 C C . SER A 1 158 ? 7.712 30.945 23.373 1.00 56.39 158 SER A C 1
ATOM 1185 O O . SER A 1 158 ? 6.888 30.480 22.616 1.00 59.67 158 SER A O 1
ATOM 1188 N N . ALA A 1 159 ? 7.533 31.040 24.684 1.00 55.20 159 ALA A N 1
ATOM 1189 C CA . ALA A 1 159 ? 6.339 30.510 25.322 1.00 56.85 159 ALA A CA 1
ATOM 1190 C C . ALA A 1 159 ? 5.166 31.464 25.403 1.00 56.19 159 ALA A C 1
ATOM 1191 O O . ALA A 1 159 ? 4.106 31.063 25.875 1.00 63.01 159 ALA A O 1
ATOM 1193 N N . LEU A 1 160 ? 5.311 32.702 24.941 1.00 52.44 160 LEU A N 1
ATOM 1194 C CA . LEU A 1 160 ? 4.174 33.620 24.985 1.00 51.86 160 LEU A CA 1
ATOM 1195 C C . LEU A 1 160 ? 3.025 33.016 24.180 1.00 55.71 160 LEU A C 1
ATOM 1196 O O . LEU A 1 160 ? 3.268 32.375 23.168 1.00 57.05 160 LEU A O 1
ATOM 1201 N N . PRO A 1 161 ? 1.771 33.216 24.626 1.00 58.36 161 PRO A N 1
ATOM 1202 C CA . PRO A 1 161 ? 0.645 32.616 23.906 1.00 61.11 161 PRO A CA 1
ATOM 1203 C C . PRO A 1 161 ? 0.581 32.993 22.424 1.00 62.38 161 PRO A C 1
ATOM 1204 O O . PRO A 1 161 ? 0.417 32.118 21.560 1.00 62.20 161 PRO A O 1
ATOM 1208 N N . SER A 1 162 ? 0.730 34.282 22.129 1.00 61.46 162 SER A N 1
ATOM 1209 C CA . SER A 1 162 ? 0.616 34.754 20.756 1.00 60.70 162 SER A CA 1
ATOM 1210 C C . SER A 1 162 ? 1.680 34.115 19.878 1.00 59.28 162 SER A C 1
ATOM 1211 O O . SER A 1 162 ? 1.410 33.728 18.753 1.00 61.91 162 SER A O 1
ATOM 1214 N N . VAL A 1 163 ? 2.871 33.954 20.432 1.00 57.03 163 VAL A N 1
ATOM 1215 C CA . VAL A 1 163 ? 3.995 33.367 19.717 1.00 56.11 163 VAL A CA 1
ATOM 1216 C C . VAL A 1 163 ? 3.785 31.880 19.481 1.00 60.37 163 VAL A C 1
ATOM 1217 O O . VAL A 1 163 ? 4.087 31.402 18.395 1.00 64.38 163 VAL A O 1
ATOM 1221 N N . LYS A 1 164 ? 3.299 31.138 20.479 1.00 65.66 164 LYS A N 1
ATOM 1222 C CA . LYS A 1 164 ? 3.005 29.706 20.274 1.00 71.38 164 LYS A CA 1
ATOM 1223 C C . LYS A 1 164 ? 1.894 29.572 19.244 1.00 70.53 164 LYS A C 1
ATOM 1224 O O . LYS A 1 164 ? 2.007 28.757 18.348 1.00 70.23 164 LYS A O 1
ATOM 1230 N N . ARG A 1 165 ? 0.848 30.393 19.359 1.00 69.77 165 ARG A N 1
ATOM 1231 C CA . ARG A 1 165 ? -0.285 30.339 18.438 1.00 74.20 165 ARG A CA 1
ATOM 1232 C C . ARG A 1 165 ? 0.133 30.411 16.986 1.00 74.71 165 ARG A C 1
ATOM 1233 O O . ARG A 1 165 ? -0.454 29.731 16.151 1.00 81.61 165 ARG A O 1
ATOM 1241 N N . HIS A 1 166 ? 1.135 31.227 16.678 1.00 69.01 166 HIS A N 1
ATOM 1242 C CA . HIS A 1 166 ? 1.575 31.397 15.305 1.00 66.61 166 HIS A CA 1
ATOM 1243 C C . HIS A 1 166 ? 2.793 30.545 14.953 1.00 65.01 166 HIS A C 1
ATOM 1244 O O . HIS A 1 166 ? 3.481 30.821 13.976 1.00 66.76 166 HIS A O 1
ATOM 1251 N N . GLY A 1 167 ? 3.053 29.513 15.748 1.00 65.69 167 GLY A N 1
ATOM 1252 C CA . GLY A 1 167 ? 4.157 28.582 15.506 1.00 68.40 167 GLY A CA 1
ATOM 1253 C C . GLY A 1 167 ? 5.534 29.199 15.579 1.00 68.42 167 GLY A C 1
ATOM 1254 O O . GLY A 1 167 ? 6.401 28.907 14.755 1.00 72.56 167 GLY A O 1
ATOM 1255 N N . GLY A 1 168 ? 5.739 30.034 16.587 1.00 66.07 168 GLY A N 1
ATOM 1256 C CA . GLY A 1 168 ? 6.993 30.734 16.760 1.00 64.50 168 GLY A CA 1
ATOM 1257 C C . GLY A 1 168 ? 8.182 29.914 17.227 1.00 64.83 168 GLY A C 1
ATOM 1258 O O . GLY A 1 168 ? 8.070 29.011 18.034 1.00 64.64 168 GLY A O 1
ATOM 1259 N N . ARG A 1 169 ? 9.339 30.281 16.711 1.00 66.96 169 ARG A N 1
ATOM 1260 C CA . ARG A 1 169 ? 10.596 29.662 17.040 1.00 67.37 169 ARG A CA 1
ATOM 1261 C C . ARG A 1 169 ? 11.505 30.851 17.374 1.00 61.69 169 ARG A C 1
ATOM 1262 O O . ARG A 1 169 ? 11.375 31.913 16.770 1.00 59.10 169 ARG A O 1
ATOM 1270 N N . ALA A 1 170 ? 12.397 30.702 18.347 1.00 59.96 170 ALA A N 1
ATOM 1271 C CA . ALA A 1 170 ? 13.300 31.794 18.721 1.00 54.64 170 ALA A CA 1
ATOM 1272 C C . ALA A 1 170 ? 14.741 31.410 18.491 1.00 56.18 170 ALA A C 1
ATOM 1273 O O . ALA A 1 170 ? 15.122 30.249 18.554 1.00 59.71 170 ALA A O 1
ATOM 1275 N N . GLU A 1 171 ? 15.556 32.417 18.273 1.00 55.87 171 GLU A N 1
ATOM 1276 C CA . GLU A 1 171 ? 16.929 32.199 17.915 1.00 57.30 171 GLU A CA 1
ATOM 1277 C C . GLU A 1 171 ? 17.666 33.510 18.075 1.00 52.66 171 GLU A C 1
ATOM 1278 O O . GLU A 1 171 ? 17.077 34.559 17.822 1.00 50.96 171 GLU A O 1
ATOM 1284 N N . PHE A 1 172 ? 18.921 33.464 18.525 1.00 49.53 172 PHE A N 1
ATOM 1285 C CA . PHE A 1 172 ? 19.702 34.683 18.694 1.00 47.69 172 PHE A CA 1
ATOM 1286 C C . PHE A 1 172 ? 20.279 35.208 17.388 1.00 46.55 172 PHE A C 1
ATOM 1287 O O . PHE A 1 172 ? 20.729 34.450 16.561 1.00 48.91 172 PHE A O 1
ATOM 1295 N N . ARG A 1 173 ? 20.293 36.521 17.214 1.00 44.99 173 ARG A N 1
ATOM 1296 C CA . ARG A 1 173 ? 20.951 37.110 16.057 1.00 45.20 173 ARG A CA 1
ATOM 1297 C C . ARG A 1 173 ? 22.430 36.813 16.204 1.00 47.21 173 ARG A C 1
ATOM 1298 O O . ARG A 1 173 ? 22.989 36.991 17.283 1.00 46.49 173 ARG A O 1
ATOM 1306 N N . LYS A 1 174 ? 23.063 36.366 15.127 1.00 53.30 174 LYS A N 1
ATOM 1307 C CA . LYS A 1 174 ? 24.503 36.064 15.124 1.00 59.78 174 LYS A CA 1
ATOM 1308 C C . LYS A 1 174 ? 25.302 37.300 14.749 1.00 60.12 174 LYS A C 1
ATOM 1309 O O . LYS A 1 174 ? 24.800 38.145 14.007 1.00 57.26 174 LYS A O 1
ATOM 1315 N N . ARG A 1 175 ? 26.520 37.451 15.275 1.00 66.23 175 ARG A N 1
ATOM 1316 C CA . ARG A 1 175 ? 27.372 38.571 14.814 1.00 70.61 175 ARG A CA 1
ATOM 1317 C C . ARG A 1 175 ? 27.900 38.130 13.475 1.00 71.97 175 ARG A C 1
ATOM 1318 O O . ARG A 1 175 ? 27.811 36.949 13.163 1.00 72.96 175 ARG A O 1
ATOM 1326 N N . ALA A 1 176 ? 28.386 39.049 12.649 1.00 76.67 176 ALA A N 1
ATOM 1327 C CA . ALA A 1 176 ? 28.970 38.627 11.367 1.00 88.48 176 ALA A CA 1
ATOM 1328 C C . ALA A 1 176 ? 30.209 37.784 11.710 1.00 94.67 176 ALA A C 1
ATOM 1329 O O . ALA A 1 176 ? 31.157 38.294 12.300 1.00 92.91 176 ALA A O 1
ATOM 1331 N N . GLY A 1 177 ? 30.167 36.490 11.396 1.00 102.38 177 GLY A N 1
ATOM 1332 C CA . GLY A 1 177 ? 31.243 35.558 11.770 1.00 109.86 177 GLY A CA 1
ATOM 1333 C C . GLY A 1 177 ? 30.789 34.116 11.614 1.00 118.08 177 GLY A C 1
ATOM 1334 O O . GLY A 1 177 ? 29.718 33.877 11.070 1.00 117.82 177 GLY A O 1
ATOM 1335 N N . ALA A 1 178 ? 31.582 33.162 12.114 1.00 135.47 178 ALA A N 1
ATOM 1336 C CA . ALA A 1 178 ? 31.311 31.706 11.943 1.00 141.29 178 ALA A CA 1
ATOM 1337 C C . ALA A 1 178 ? 29.960 31.180 12.502 1.00 139.91 178 ALA A C 1
ATOM 1338 O O . ALA A 1 178 ? 29.461 31.674 13.522 1.00 126.93 178 ALA A O 1
ATOM 1340 N N . ALA A 1 179 ? 29.403 30.183 11.792 1.00 138.53 179 ALA A N 1
ATOM 1341 C CA . ALA A 1 179 ? 28.127 29.482 12.097 1.00 127.05 179 ALA A CA 1
ATOM 1342 C C . ALA A 1 179 ? 27.337 29.218 10.807 1.00 115.94 179 ALA A C 1
ATOM 1343 O O . ALA A 1 179 ? 27.278 28.088 10.321 1.00 104.40 179 ALA A O 1
ATOM 1345 N N . GLN A 1 187 ? 22.039 20.949 22.097 1.00 108.19 187 GLN A N 1
ATOM 1346 C CA . GLN A 1 187 ? 22.155 22.360 21.707 1.00 112.01 187 GLN A CA 1
ATOM 1347 C C . GLN A 1 187 ? 20.881 22.986 21.119 1.00 109.18 187 GLN A C 1
ATOM 1348 O O . GLN A 1 187 ? 20.384 22.571 20.078 1.00 113.26 187 GLN A O 1
ATOM 1354 N N . GLU A 1 188 ? 20.384 24.012 21.789 1.00 109.06 188 GLU A N 1
ATOM 1355 C CA . GLU A 1 188 ? 19.222 24.761 21.324 1.00 108.77 188 GLU A CA 1
ATOM 1356 C C . GLU A 1 188 ? 19.524 26.273 21.278 1.00 96.79 188 GLU A C 1
ATOM 1357 O O . GLU A 1 188 ? 18.685 27.057 20.806 1.00 96.56 188 GLU A O 1
ATOM 1363 N N . ASP A 1 189 ? 20.721 26.665 21.747 1.00 83.36 189 ASP A N 1
ATOM 1364 C CA . ASP A 1 189 ? 21.171 28.057 21.743 1.00 75.66 189 ASP A CA 1
ATOM 1365 C C . ASP A 1 189 ? 22.586 28.143 21.193 1.00 69.19 189 ASP A C 1
ATOM 1366 O O . ASP A 1 189 ? 23.343 27.221 21.325 1.00 72.81 189 ASP A O 1
ATOM 1371 N N . ILE A 1 190 ? 22.949 29.270 20.601 1.00 62.88 190 ILE A N 1
ATOM 1372 C CA . ILE A 1 190 ? 24.320 29.484 20.220 1.00 62.62 190 ILE A CA 1
ATOM 1373 C C . ILE A 1 190 ? 25.093 30.118 21.369 1.00 63.54 190 ILE A C 1
ATOM 1374 O O . ILE A 1 190 ? 24.541 30.781 22.274 1.00 62.85 190 ILE A O 1
ATOM 1379 N N . ARG A 1 191 ? 26.395 29.943 21.266 1.00 67.12 191 ARG A N 1
ATOM 1380 C CA . ARG A 1 191 ? 27.393 30.363 22.233 1.00 70.77 191 ARG A CA 1
ATOM 1381 C C . ARG A 1 191 ? 27.452 31.897 22.317 1.00 67.56 191 ARG A C 1
ATOM 1382 O O . ARG A 1 191 ? 27.267 32.571 21.323 1.00 64.75 191 ARG A O 1
ATOM 1390 N N . GLU A 1 192 ? 27.697 32.431 23.511 1.00 67.72 192 GLU A N 1
ATOM 1391 C CA . GLU A 1 192 ? 27.733 33.865 23.740 1.00 63.70 192 GLU A CA 1
ATOM 1392 C C . GLU A 1 192 ? 28.673 34.678 22.847 1.00 64.82 192 GLU A C 1
ATOM 1393 O O . GLU A 1 192 ? 28.309 35.764 22.408 1.00 64.84 192 GLU A O 1
ATOM 1399 N N . GLU A 1 193 ? 29.872 34.184 22.570 1.00 70.52 193 GLU A N 1
ATOM 1400 C CA . GLU A 1 193 ? 30.813 34.919 21.704 1.00 72.59 193 GLU A CA 1
ATOM 1401 C C . GLU A 1 193 ? 30.291 35.102 20.253 1.00 70.11 193 GLU A C 1
ATOM 1402 O O . GLU A 1 193 ? 30.747 35.991 19.518 1.00 68.40 193 GLU A O 1
ATOM 1408 N N . ASP A 1 194 ? 29.321 34.276 19.864 1.00 67.82 194 ASP A N 1
ATOM 1409 C CA . ASP A 1 194 ? 28.711 34.321 18.529 1.00 65.02 194 ASP A CA 1
ATOM 1410 C C . ASP A 1 194 ? 27.436 35.169 18.436 1.00 60.57 194 ASP A C 1
ATOM 1411 O O . ASP A 1 194 ? 26.880 35.350 17.332 1.00 56.02 194 ASP A O 1
ATOM 1416 N N . ARG A 1 195 ? 26.968 35.686 19.579 1.00 56.97 195 ARG A N 1
ATOM 1417 C CA . ARG A 1 195 ? 25.735 36.435 19.609 1.00 53.30 195 ARG A CA 1
ATOM 1418 C C . ARG A 1 195 ? 25.974 37.883 19.297 1.00 52.69 195 ARG A C 1
ATOM 1419 O O . ARG A 1 195 ? 26.877 38.499 19.847 1.00 54.87 195 ARG A O 1
ATOM 1427 N N . PHE A 1 196 ? 25.161 38.414 18.394 1.00 50.32 196 PHE A N 1
ATOM 1428 C CA . PHE A 1 196 ? 25.213 39.819 18.034 1.00 48.48 196 PHE A CA 1
ATOM 1429 C C . PHE A 1 196 ? 24.953 40.694 19.254 1.00 45.23 196 PHE A C 1
ATOM 1430 O O . PHE A 1 196 ? 24.019 40.434 19.999 1.00 44.03 196 PHE A O 1
ATOM 1438 N N . VAL A 1 197 ? 25.780 41.720 19.432 1.00 44.37 197 VAL A N 1
ATOM 1439 C CA . VAL A 1 197 ? 25.626 42.696 20.473 1.00 43.75 197 VAL A CA 1
ATOM 1440 C C . VAL A 1 197 ? 25.283 44.046 19.851 1.00 43.44 197 VAL A C 1
ATOM 1441 O O . VAL A 1 197 ? 26.026 44.546 19.011 1.00 43.27 197 VAL A O 1
ATOM 1445 N N . THR A 1 198 ? 24.174 44.644 20.284 1.00 40.03 198 THR A N 1
ATOM 1446 C CA . THR A 1 198 ? 23.742 45.925 19.746 1.00 40.00 198 THR A CA 1
ATOM 1447 C C . THR A 1 198 ? 24.628 47.045 20.266 1.00 41.72 198 THR A C 1
ATOM 1448 O O . THR A 1 198 ? 25.354 46.850 21.223 1.00 42.58 198 THR A O 1
ATOM 1452 N N . ASP A 1 199 ? 24.507 48.235 19.675 1.00 41.40 199 ASP A N 1
ATOM 1453 C CA . ASP A 1 199 ? 25.220 49.412 20.139 1.00 42.24 199 ASP A CA 1
ATOM 1454 C C . ASP A 1 199 ? 24.876 49.707 21.611 1.00 43.00 199 ASP A C 1
ATOM 1455 O O . ASP A 1 199 ? 25.601 50.401 22.264 1.00 44.79 199 ASP A O 1
ATOM 1460 N N . ASN A 1 200 ? 23.779 49.178 22.136 1.00 41.99 200 ASN A N 1
ATOM 1461 C CA . ASN A 1 200 ? 23.426 49.404 23.519 1.00 41.40 200 ASN A CA 1
ATOM 1462 C C . ASN A 1 200 ? 23.901 48.282 24.431 1.00 43.54 200 ASN A C 1
ATOM 1463 O O . ASN A 1 200 ? 23.472 48.227 25.593 1.00 43.10 200 ASN A O 1
ATOM 1468 N N . GLY A 1 201 ? 24.755 47.383 23.921 1.00 43.97 201 GLY A N 1
ATOM 1469 C CA . GLY A 1 201 ? 25.297 46.263 24.728 1.00 42.89 201 GLY A CA 1
ATOM 1470 C C . GLY A 1 201 ? 24.327 45.105 24.954 1.00 44.23 201 GLY A C 1
ATOM 1471 O O . GLY A 1 201 ? 24.546 44.261 25.830 1.00 45.17 201 GLY A O 1
ATOM 1472 N N . ASN A 1 202 ? 23.260 45.038 24.155 1.00 41.20 202 ASN A N 1
ATOM 1473 C CA . ASN A 1 202 ? 22.252 44.009 24.322 1.00 39.52 202 ASN A CA 1
ATOM 1474 C C . ASN A 1 202 ? 22.290 42.939 23.230 1.00 41.61 202 ASN A C 1
ATOM 1475 O O . ASN A 1 202 ? 22.891 43.129 22.173 1.00 44.78 202 ASN A O 1
ATOM 1480 N N . TYR A 1 203 ? 21.670 41.798 23.506 1.00 40.71 203 TYR A N 1
ATOM 1481 C CA . TYR A 1 203 ? 21.531 40.752 22.511 1.00 40.12 203 TYR A CA 1
ATOM 1482 C C . TYR A 1 203 ? 20.216 40.973 21.757 1.00 37.68 203 TYR A C 1
ATOM 1483 O O . TYR A 1 203 ? 19.385 41.782 22.167 1.00 34.30 203 TYR A O 1
ATOM 1492 N N . ILE A 1 204 ? 20.023 40.235 20.662 1.00 38.03 204 ILE A N 1
ATOM 1493 C CA . ILE A 1 204 ? 18.784 40.284 19.931 1.00 37.81 204 ILE A CA 1
ATOM 1494 C C . ILE A 1 204 ? 18.251 38.886 19.701 1.00 41.86 204 ILE A C 1
ATOM 1495 O O . ILE A 1 204 ? 18.961 37.996 19.223 1.00 47.21 204 ILE A O 1
ATOM 1500 N N . VAL A 1 205 ? 16.987 38.704 20.056 1.00 41.62 205 VAL A N 1
ATOM 1501 C CA . VAL A 1 205 ? 16.299 37.460 19.841 1.00 42.59 205 VAL A CA 1
ATOM 1502 C C . VAL A 1 205 ? 15.389 37.648 18.657 1.00 41.15 205 VAL A C 1
ATOM 1503 O O . VAL A 1 205 ? 14.539 38.529 18.657 1.00 42.98 205 VAL A O 1
ATOM 1507 N N . ASP A 1 206 ? 15.561 36.819 17.658 1.00 40.46 206 ASP A N 1
ATOM 1508 C CA . ASP A 1 206 ? 14.732 36.864 16.477 1.00 40.75 206 ASP A CA 1
ATOM 1509 C C . ASP A 1 206 ? 13.650 35.810 16.574 1.00 43.23 206 ASP A C 1
ATOM 1510 O O . ASP A 1 206 ? 13.954 34.622 16.788 1.00 46.93 206 ASP A O 1
ATOM 1515 N N . LEU A 1 207 ? 12.406 36.217 16.348 1.00 41.72 207 LEU A N 1
ATOM 1516 C CA . LEU A 1 207 ? 11.303 35.276 16.309 1.00 45.27 207 LEU A CA 1
ATOM 1517 C C . LEU A 1 207 ? 10.888 34.960 14.868 1.00 47.13 207 LEU A C 1
ATOM 1518 O O . LEU A 1 207 ? 10.636 35.863 14.069 1.00 47.19 207 LEU A O 1
ATOM 1523 N N . TYR A 1 208 ? 10.840 33.683 14.528 1.00 50.04 208 TYR A N 1
ATOM 1524 C CA . TYR A 1 208 ? 10.356 33.258 13.206 1.00 53.35 208 TYR A CA 1
ATOM 1525 C C . TYR A 1 208 ? 9.045 32.539 13.403 1.00 56.61 208 TYR A C 1
ATOM 1526 O O . TYR A 1 208 ? 8.870 31.842 14.409 1.00 60.17 208 TYR A O 1
ATOM 1535 N N . PHE A 1 209 ? 8.133 32.699 12.450 1.00 56.45 209 PHE A N 1
ATOM 1536 C CA . PHE A 1 209 ? 6.811 32.085 12.543 1.00 61.23 209 PHE A CA 1
ATOM 1537 C C . PHE A 1 209 ? 6.492 31.236 11.328 1.00 66.11 209 PHE A C 1
ATOM 1538 O O . PHE A 1 209 ? 6.944 31.539 10.237 1.00 68.73 209 PHE A O 1
ATOM 1546 N N . THR A 1 210 ? 5.706 30.183 11.516 1.00 71.01 210 THR A N 1
ATOM 1547 C CA . THR A 1 210 ? 5.253 29.350 10.395 1.00 76.00 210 THR A CA 1
ATOM 1548 C C . THR A 1 210 ? 4.001 29.943 9.745 1.00 76.14 210 THR A C 1
ATOM 1549 O O . THR A 1 210 ? 3.567 29.476 8.706 1.00 83.78 210 THR A O 1
ATOM 1553 N N . GLU A 1 211 ? 3.417 30.948 10.388 1.00 73.85 211 GLU A N 1
ATOM 1554 C CA . GLU A 1 211 ? 2.219 31.605 9.922 1.00 72.86 211 GLU A CA 1
ATOM 1555 C C . GLU A 1 211 ? 2.301 33.083 10.104 1.00 68.80 211 GLU A C 1
ATOM 1556 O O . GLU A 1 211 ? 3.089 33.589 10.873 1.00 68.78 211 GLU A O 1
ATOM 1562 N N . THR A 1 212 ? 1.402 33.766 9.439 1.00 68.33 212 THR A N 1
ATOM 1563 C CA . THR A 1 212 ? 1.355 35.188 9.478 1.00 67.54 212 THR A CA 1
ATOM 1564 C C . THR A 1 212 ? 0.756 35.681 10.779 1.00 65.92 212 THR A C 1
ATOM 1565 O O . THR A 1 212 ? -0.190 35.108 11.291 1.00 68.03 212 THR A O 1
ATOM 1569 N N . VAL A 1 213 ? 1.355 36.733 11.326 1.00 62.74 213 VAL A N 1
ATOM 1570 C CA . VAL A 1 213 ? 0.883 37.335 12.549 1.00 60.66 213 VAL A CA 1
ATOM 1571 C C . VAL A 1 213 ? 0.123 38.580 12.167 1.00 60.04 213 VAL A C 1
ATOM 1572 O O . VAL A 1 213 ? 0.720 39.561 11.720 1.00 60.22 213 VAL A O 1
ATOM 1576 N N . PRO A 1 214 ? -1.206 38.535 12.309 1.00 62.36 214 PRO A N 1
ATOM 1577 C CA . PRO A 1 214 ? -2.000 39.685 11.933 1.00 61.16 214 PRO A CA 1
ATOM 1578 C C . PRO A 1 214 ? -2.212 40.655 13.071 1.00 60.46 214 PRO A C 1
ATOM 1579 O O . PRO A 1 214 ? -2.308 41.846 12.788 1.00 61.93 214 PRO A O 1
ATOM 1583 N N . ASP A 1 215 ? -2.325 40.185 14.327 1.00 60.83 215 ASP A N 1
ATOM 1584 C CA . ASP A 1 215 ? -2.533 41.137 15.435 1.00 62.38 215 ASP A CA 1
ATOM 1585 C C . ASP A 1 215 ? -1.203 41.578 16.079 1.00 58.53 215 ASP A C 1
ATOM 1586 O O . ASP A 1 215 ? -0.683 40.954 17.015 1.00 54.01 215 ASP A O 1
ATOM 1591 N N . LEU A 1 216 ? -0.706 42.702 15.580 1.00 54.08 216 LEU A N 1
ATOM 1592 C CA . LEU A 1 216 ? 0.573 43.208 15.972 1.00 49.45 216 LEU A CA 1
ATOM 1593 C C . LEU A 1 216 ? 0.546 43.818 17.358 1.00 48.30 216 LEU A C 1
ATOM 1594 O O . LEU A 1 216 ? 1.445 43.587 18.137 1.00 46.24 216 LEU A O 1
ATOM 1599 N N . HIS A 1 217 ? -0.480 44.587 17.672 1.00 50.02 217 HIS A N 1
ATOM 1600 C CA . HIS A 1 217 ? -0.593 45.216 19.002 1.00 48.66 217 HIS A CA 1
ATOM 1601 C C . HIS A 1 217 ? -0.680 44.207 20.127 1.00 48.41 217 HIS A C 1
ATOM 1602 O O . HIS A 1 217 ? -0.162 44.441 21.202 1.00 44.07 217 HIS A O 1
ATOM 1609 N N . GLU A 1 218 ? -1.383 43.108 19.885 1.00 51.87 218 GLU A N 1
ATOM 1610 C CA . GLU A 1 218 ? -1.523 42.087 20.894 1.00 51.93 218 GLU A CA 1
ATOM 1611 C C . GLU A 1 218 ? -0.156 41.505 21.173 1.00 47.40 218 GLU A C 1
ATOM 1612 O O . GLU A 1 218 ? 0.215 41.394 22.329 1.00 48.65 218 GLU A O 1
ATOM 1626 N N . ASP A 1 220 ? 2.932 42.653 20.500 1.00 45.68 220 ASP A N 1
ATOM 1627 C CA . ASP A 1 220 ? 3.831 43.655 21.039 1.00 46.42 220 ASP A CA 1
ATOM 1628 C C . ASP A 1 220 ? 3.639 43.774 22.556 1.00 45.78 220 ASP A C 1
ATOM 1629 O O . ASP A 1 220 ? 4.628 43.782 23.284 1.00 41.68 220 ASP A O 1
ATOM 1634 N N . LYS A 1 221 ? 2.404 43.807 23.057 1.00 47.52 221 LYS A N 1
ATOM 1635 C CA . LYS A 1 221 ? 2.229 43.878 24.523 1.00 51.82 221 LYS A CA 1
ATOM 1636 C C . LYS A 1 221 ? 2.766 42.630 25.210 1.00 50.03 221 LYS A C 1
ATOM 1637 O O . LYS A 1 221 ? 3.292 42.706 26.329 1.00 47.61 221 LYS A O 1
ATOM 1643 N N . GLU A 1 222 ? 2.574 41.469 24.590 1.00 47.94 222 GLU A N 1
ATOM 1644 C CA . GLU A 1 222 ? 3.074 40.236 25.212 1.00 50.44 222 GLU A CA 1
ATOM 1645 C C . GLU A 1 222 ? 4.610 40.231 25.252 1.00 44.32 222 GLU A C 1
ATOM 1646 O O . GLU A 1 222 ? 5.189 39.968 26.276 1.00 44.62 222 GLU A O 1
ATOM 1652 N N . LEU A 1 223 ? 5.259 40.577 24.152 1.00 42.00 223 LEU A N 1
ATOM 1653 C CA . LEU A 1 223 ? 6.707 40.624 24.126 1.00 40.53 223 LEU A CA 1
ATOM 1654 C C . LEU A 1 223 ? 7.202 41.555 25.202 1.00 37.90 223 LEU A C 1
ATOM 1655 O O . LEU A 1 223 ? 8.153 41.247 25.881 1.00 36.98 223 LEU A O 1
ATOM 1660 N N . LYS A 1 224 ? 6.527 42.678 25.382 1.00 37.60 224 LYS A N 1
ATOM 1661 C CA . LYS A 1 224 ? 6.948 43.650 26.380 1.00 37.30 224 LYS A CA 1
ATOM 1662 C C . LYS A 1 224 ? 6.632 43.291 27.800 1.00 38.86 224 LYS A C 1
ATOM 1663 O O . LYS A 1 224 ? 7.138 43.929 28.696 1.00 44.69 224 LYS A O 1
ATOM 1669 N N . SER A 1 225 ? 5.822 42.271 28.045 1.00 42.56 225 SER A N 1
ATOM 1670 C CA . SER A 1 225 ? 5.511 41.914 29.430 1.00 42.75 225 SER A CA 1
ATOM 1671 C C . SER A 1 225 ? 6.652 41.153 30.121 1.00 42.10 225 SER A C 1
ATOM 1672 O O . SER A 1 225 ? 6.575 40.850 31.298 1.00 42.30 225 SER A O 1
ATOM 1675 N N . ILE A 1 226 ? 7.699 40.813 29.393 1.00 42.54 226 ILE A N 1
ATOM 1676 C CA . ILE A 1 226 ? 8.780 40.036 29.986 1.00 42.80 226 ILE A CA 1
ATOM 1677 C C . ILE A 1 226 ? 9.909 40.918 30.466 1.00 40.10 226 ILE A C 1
ATOM 1678 O O . ILE A 1 226 ? 10.458 41.647 29.689 1.00 39.23 226 ILE A O 1
ATOM 1683 N N . PRO A 1 227 ? 10.254 40.852 31.761 1.00 40.95 227 PRO A N 1
ATOM 1684 C CA . PRO A 1 227 ? 11.380 41.642 32.234 1.00 39.28 227 PRO A CA 1
ATOM 1685 C C . PRO A 1 227 ? 12.636 41.144 31.565 1.00 39.15 227 PRO A C 1
ATOM 1686 O O . PRO A 1 227 ? 12.866 39.914 31.519 1.00 37.41 227 PRO A O 1
ATOM 1690 N N . GLY A 1 228 ? 13.439 42.084 31.050 1.00 36.83 228 GLY A N 1
ATOM 1691 C CA . GLY A 1 228 ? 14.647 41.732 30.288 1.00 36.08 228 GLY A CA 1
ATOM 1692 C C . GLY A 1 228 ? 14.480 42.150 28.827 1.00 37.69 228 GLY A C 1
ATOM 1693 O O . GLY A 1 228 ? 15.461 42.355 28.107 1.00 38.46 228 GLY A O 1
ATOM 1694 N N . VAL A 1 229 ? 13.236 42.311 28.383 1.00 36.17 229 VAL A N 1
ATOM 1695 C CA . VAL A 1 229 ? 12.996 42.782 27.047 1.00 36.82 229 VAL A CA 1
ATOM 1696 C C . VAL A 1 229 ? 13.196 44.279 27.045 1.00 37.48 229 VAL A C 1
ATOM 1697 O O . VAL A 1 229 ? 12.587 44.988 27.814 1.00 41.08 229 VAL A O 1
ATOM 1701 N N . VAL A 1 230 ? 14.084 44.753 26.193 1.00 38.83 230 VAL A N 1
ATOM 1702 C CA . VAL A 1 230 ? 14.423 46.174 26.134 1.00 39.01 230 VAL A CA 1
ATOM 1703 C C . VAL A 1 230 ? 13.566 46.891 25.101 1.00 38.69 230 VAL A C 1
ATOM 1704 O O . VAL A 1 230 ? 13.126 48.006 25.329 1.00 48.96 230 VAL A O 1
ATOM 1708 N N . GLU A 1 231 ? 13.383 46.271 23.942 1.00 37.16 231 GLU A N 1
ATOM 1709 C CA . GLU A 1 231 ? 12.606 46.852 22.866 1.00 37.73 231 GLU A CA 1
ATOM 1710 C C . GLU A 1 231 ? 12.244 45.806 21.814 1.00 36.15 231 GLU A C 1
ATOM 1711 O O . GLU A 1 231 ? 12.891 44.766 21.711 1.00 36.24 231 GLU A O 1
ATOM 1717 N N . THR A 1 232 ? 11.180 46.067 21.071 1.00 33.82 232 THR A N 1
ATOM 1718 C CA . THR A 1 232 ? 10.739 45.172 20.005 1.00 34.05 232 THR A CA 1
ATOM 1719 C C . THR A 1 232 ? 10.849 45.776 18.631 1.00 32.28 232 THR A C 1
ATOM 1720 O O . THR A 1 232 ? 10.870 46.991 18.459 1.00 31.70 232 THR A O 1
ATOM 1724 N N . GLY A 1 233 ? 10.835 44.913 17.640 1.00 32.41 233 GLY A N 1
ATOM 1725 C CA . GLY A 1 233 ? 10.908 45.344 16.249 1.00 34.36 233 GLY A CA 1
ATOM 1726 C C . GLY A 1 233 ? 9.630 45.893 15.667 1.00 34.01 233 GLY A C 1
ATOM 1727 O O . GLY A 1 233 ? 9.605 46.273 14.516 1.00 36.69 233 GLY A O 1
ATOM 1728 N N . PHE A 1 234 ? 8.570 45.931 16.448 1.00 34.26 234 PHE A N 1
ATOM 1729 C CA . PHE A 1 234 ? 7.319 46.475 15.990 1.00 35.91 234 PHE A CA 1
ATOM 1730 C C . PHE A 1 234 ? 7.296 47.977 16.102 1.00 37.37 234 PHE A C 1
ATOM 1731 O O . PHE A 1 234 ? 7.560 48.517 17.170 1.00 38.07 234 PHE A O 1
ATOM 1739 N N . PHE A 1 235 ? 6.951 48.646 15.009 1.00 37.19 235 PHE A N 1
ATOM 1740 C CA . PHE A 1 235 ? 6.810 50.083 15.004 1.00 36.57 235 PHE A CA 1
ATOM 1741 C C . PHE A 1 235 ? 5.365 50.346 14.649 1.00 39.88 235 PHE A C 1
ATOM 1742 O O . PHE A 1 235 ? 4.971 50.343 13.460 1.00 40.60 235 PHE A O 1
ATOM 1750 N N . LEU A 1 236 ? 4.563 50.591 15.669 1.00 40.78 236 LEU A N 1
ATOM 1751 C CA . LEU A 1 236 ? 3.139 50.769 15.458 1.00 44.01 236 LEU A CA 1
ATOM 1752 C C . LEU A 1 236 ? 2.681 52.193 15.697 1.00 45.86 236 LEU A C 1
ATOM 1753 O O . LEU A 1 236 ? 3.012 52.782 16.700 1.00 44.52 236 LEU A O 1
ATOM 1758 N N . ASP A 1 237 ? 1.895 52.729 14.770 1.00 47.41 237 ASP A N 1
ATOM 1759 C CA . ASP A 1 237 ? 1.360 54.081 14.890 1.00 51.39 237 ASP A CA 1
ATOM 1760 C C . ASP A 1 237 ? 2.476 55.094 14.971 1.00 47.48 237 ASP A C 1
ATOM 1761 O O . ASP A 1 237 ? 2.350 56.095 15.663 1.00 51.94 237 ASP A O 1
ATOM 1766 N N . LEU A 1 238 ? 3.573 54.831 14.267 1.00 45.46 238 LEU A N 1
ATOM 1767 C CA . LEU A 1 238 ? 4.695 55.760 14.224 1.00 44.73 238 LEU A CA 1
ATOM 1768 C C . LEU A 1 238 ? 4.898 56.274 12.827 1.00 44.16 238 LEU A C 1
ATOM 1769 O O . LEU A 1 238 ? 4.967 57.477 12.626 1.00 48.84 238 LEU A O 1
ATOM 1774 N N . ALA A 1 239 ? 4.992 55.384 11.852 1.00 42.51 239 ALA A N 1
ATOM 1775 C CA . ALA A 1 239 ? 5.246 55.836 10.481 1.00 44.39 239 ALA A CA 1
ATOM 1776 C C . ALA A 1 239 ? 4.174 56.793 10.040 1.00 46.70 239 ALA A C 1
ATOM 1777 O O . ALA A 1 239 ? 3.026 56.475 10.161 1.00 48.86 239 ALA A O 1
ATOM 1779 N N . SER A 1 240 ? 4.543 57.975 9.568 1.00 50.10 240 SER A N 1
ATOM 1780 C CA . SER A 1 240 ? 3.563 58.952 9.106 1.00 52.32 240 SER A CA 1
ATOM 1781 C C . SER A 1 240 ? 3.474 58.796 7.601 1.00 53.12 240 SER A C 1
ATOM 1782 O O . SER A 1 240 ? 2.410 58.965 7.031 1.00 54.28 240 SER A O 1
ATOM 1785 N N . VAL A 1 241 ? 4.595 58.449 6.966 1.00 50.76 241 VAL A N 1
ATOM 1786 C CA . VAL A 1 241 ? 4.685 58.325 5.502 1.00 50.51 241 VAL A CA 1
ATOM 1787 C C . VAL A 1 241 ? 5.570 57.154 5.154 1.00 47.58 241 VAL A C 1
ATOM 1788 O O . VAL A 1 241 ? 6.534 56.877 5.843 1.00 46.94 241 VAL A O 1
ATOM 1792 N N A CYS A 1 242 ? 5.232 56.428 4.097 0.50 46.91 242 CYS A N 1
ATOM 1793 N N B CYS A 1 242 ? 5.241 56.486 4.070 0.50 48.07 242 CYS A N 1
ATOM 1794 C CA A CYS A 1 242 ? 6.049 55.303 3.644 0.50 45.80 242 CYS A CA 1
ATOM 1795 C CA B CYS A 1 242 ? 6.024 55.373 3.623 0.50 48.08 242 CYS A CA 1
ATOM 1796 C C A CYS A 1 242 ? 6.278 55.433 2.142 0.50 47.64 242 CYS A C 1
ATOM 1797 C C B CYS A 1 242 ? 6.268 55.536 2.134 0.50 49.00 242 CYS A C 1
ATOM 1798 O O A CYS A 1 242 ? 5.339 55.401 1.358 0.50 51.83 242 CYS A O 1
ATOM 1799 O O B CYS A 1 242 ? 5.328 55.657 1.353 0.50 53.06 242 CYS A O 1
ATOM 1804 N N . LEU A 1 243 ? 7.532 55.586 1.748 1.00 46.55 243 LEU A N 1
ATOM 1805 C CA . LEU A 1 243 ? 7.890 55.774 0.370 1.00 47.43 243 LEU A CA 1
ATOM 1806 C C . LEU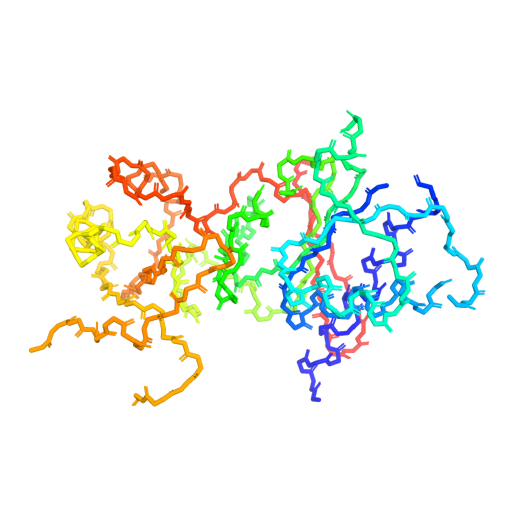 A 1 243 ? 8.279 54.418 -0.182 1.00 47.79 243 LEU A C 1
ATOM 1807 O O . LEU A 1 243 ? 8.934 53.654 0.514 1.00 47.09 243 LEU A O 1
ATOM 1812 N N . ILE A 1 244 ? 7.823 54.085 -1.391 1.00 48.86 244 ILE A N 1
ATOM 1813 C CA . ILE A 1 244 ? 8.138 52.786 -1.971 1.00 48.95 244 ILE A CA 1
ATOM 1814 C C . ILE A 1 244 ? 8.689 52.994 -3.354 1.00 49.84 244 ILE A C 1
ATOM 1815 O O . ILE A 1 244 ? 7.979 53.486 -4.240 1.00 50.56 244 ILE A O 1
ATOM 1820 N N . GLY A 1 245 ? 9.936 52.587 -3.551 1.00 48.01 245 GLY A N 1
ATOM 1821 C CA . GLY A 1 245 ? 10.579 52.800 -4.824 1.00 51.43 245 GLY A CA 1
ATOM 1822 C C . GLY A 1 245 ? 10.714 51.562 -5.662 1.00 53.58 245 GLY A C 1
ATOM 1823 O O . GLY A 1 245 ? 10.709 50.440 -5.144 1.00 52.00 245 GLY A O 1
ATOM 1824 N N . LYS A 1 246 ? 10.830 51.784 -6.969 1.00 60.46 246 LYS A N 1
ATOM 1825 C CA . LYS A 1 246 ? 11.022 50.715 -7.949 1.00 66.20 246 LYS A CA 1
ATOM 1826 C C . LYS A 1 246 ? 12.282 50.987 -8.709 1.00 65.91 246 LYS A C 1
ATOM 1827 O O . LYS A 1 246 ? 12.768 52.123 -8.742 1.00 63.95 246 LYS A O 1
ATOM 1833 N N . ALA A 1 247 ? 12.796 49.941 -9.342 1.00 70.35 247 ALA A N 1
ATOM 1834 C CA . ALA A 1 247 ? 13.999 50.056 -10.178 1.00 75.61 247 ALA A CA 1
ATOM 1835 C C . ALA A 1 247 ? 13.912 51.169 -11.256 1.00 75.67 247 ALA A C 1
ATOM 1836 O O . ALA A 1 247 ? 14.930 51.826 -11.547 1.00 77.62 247 ALA A O 1
ATOM 1838 N N . ASP A 1 248 ? 12.713 51.407 -11.812 1.00 72.88 248 ASP A N 1
ATOM 1839 C CA . ASP A 1 248 ? 12.539 52.465 -12.832 1.00 72.36 248 ASP A CA 1
ATOM 1840 C C . ASP A 1 248 ? 12.646 53.881 -12.270 1.00 71.36 248 ASP A C 1
ATOM 1841 O O . ASP A 1 248 ? 12.472 54.838 -13.006 1.00 75.04 248 ASP A O 1
ATOM 1846 N N . GLY A 1 249 ? 12.889 54.012 -10.963 1.00 69.88 249 GLY A N 1
ATOM 1847 C CA . GLY A 1 249 ? 13.046 55.318 -10.335 1.00 67.01 249 GLY A CA 1
ATOM 1848 C C . GLY A 1 249 ? 11.781 55.966 -9.795 1.00 65.28 249 GLY A C 1
ATOM 1849 O O . GLY A 1 249 ? 11.871 56.986 -9.116 1.00 67.72 249 GLY A O 1
ATOM 1850 N N . SER A 1 250 ? 10.607 55.405 -10.069 1.00 61.48 250 SER A N 1
ATOM 1851 C CA . SER A 1 250 ? 9.374 55.992 -9.555 1.00 61.41 250 SER A CA 1
ATOM 1852 C C . SER A 1 250 ? 9.174 55.636 -8.088 1.00 58.46 250 SER A C 1
ATOM 1853 O O . SER A 1 250 ? 9.713 54.641 -7.577 1.00 53.20 250 SER A O 1
ATOM 1856 N N . VAL A 1 251 ? 8.344 56.447 -7.437 1.00 59.24 251 VAL A N 1
ATOM 1857 C CA . VAL A 1 251 ? 8.086 56.332 -6.015 1.00 55.01 251 VAL A CA 1
ATOM 1858 C C . VAL A 1 251 ? 6.611 56.538 -5.671 1.00 55.30 251 VAL A C 1
ATOM 1859 O O . VAL A 1 251 ? 6.000 57.512 -6.106 1.00 58.31 251 VAL A O 1
ATOM 1863 N N . ALA A 1 252 ? 6.061 55.613 -4.873 1.00 54.24 252 ALA A N 1
ATOM 1864 C CA . ALA A 1 252 ? 4.675 55.680 -4.365 1.00 53.66 252 ALA A CA 1
ATOM 1865 C C . ALA A 1 252 ? 4.724 56.140 -2.930 1.00 51.47 252 ALA A C 1
ATOM 1866 O O . ALA A 1 252 ? 5.630 55.781 -2.194 1.00 49.54 252 ALA A O 1
ATOM 1868 N N . THR A 1 253 ? 3.732 56.918 -2.542 1.00 54.26 253 THR A N 1
ATOM 1869 C CA . THR A 1 253 ? 3.664 57.496 -1.209 1.00 55.35 253 THR A CA 1
ATOM 1870 C C . THR A 1 253 ? 2.448 57.013 -0.452 1.00 55.51 253 THR A C 1
ATOM 1871 O O . THR A 1 253 ? 1.334 57.234 -0.889 1.00 57.23 253 THR A O 1
ATOM 1875 N N . LEU A 1 254 ? 2.678 56.349 0.672 1.00 53.92 254 LEU A N 1
ATOM 1876 C CA . LEU A 1 254 ? 1.613 55.877 1.526 1.00 57.16 254 LEU A CA 1
ATOM 1877 C C . LEU A 1 254 ? 1.569 56.761 2.752 1.00 56.52 254 LEU A C 1
ATOM 1878 O O . LEU A 1 254 ? 2.579 57.022 3.365 1.00 57.73 254 LEU A O 1
ATOM 1883 N N . THR A 1 255 ? 0.392 57.203 3.121 1.00 60.99 255 THR A N 1
ATOM 1884 C CA . THR A 1 255 ? 0.226 58.125 4.232 1.00 64.54 255 THR A CA 1
ATOM 1885 C C . THR A 1 255 ? -0.858 57.614 5.154 1.00 68.12 255 THR A C 1
ATOM 1886 O O . THR A 1 255 ? -1.854 57.073 4.690 1.00 75.10 255 THR A O 1
ATOM 1890 N N . ALA A 1 256 ? -0.649 57.784 6.457 1.00 74.44 256 ALA A N 1
ATOM 1891 C CA . ALA A 1 256 ? -1.627 57.416 7.479 1.00 80.03 256 ALA A CA 1
ATOM 1892 C C . ALA A 1 256 ? -2.459 58.659 7.805 1.00 97.33 256 ALA A C 1
ATOM 1893 O O . ALA A 1 256 ? -1.912 59.770 7.896 1.00 97.34 256 ALA A O 1
ATOM 1895 N N . GLU A 1 257 ? -3.773 58.463 7.976 1.00 115.32 257 GLU A N 1
ATOM 1896 C CA . GLU A 1 257 ? -4.728 59.553 8.232 1.00 123.65 257 GLU A CA 1
ATOM 1897 C C . GLU A 1 257 ? -4.762 60.435 6.974 1.00 130.80 257 GLU A C 1
ATOM 1898 O O . GLU A 1 257 ? -5.570 61.354 6.853 1.00 136.00 257 GLU A O 1
#

Foldseek 3Di:
DFQLLFLLLQLLCCCVPPPAAAEEEQEDDSSSLNVLVNQLVVCVVGYYNYEYEYLAPVVVVSNVVSPHHYDHVVPPDQHQEYEYEFQAAEPDQRKTFHQPVPRQPSSLSLVRYPAYEYTHAPVRYDYLADQPRFWKKWWFADVVVVVLQVQLCPQPLCVVQAKDKAWDFDPDDDVVYDDPVGFDAGPVRTTMITIHGPHGRNDPVVLVRNVVDPGTDHIRIDGPRHQWYWYGGSVSDIDIHGHD

Sequence (244 aa):
NPQDKAKQAVGYFAVDTYVRRSGKVGLGTGTTAKFVVERIGQRQEGSLKDLLCVPTSEEATRRKQAESLGIPLTTLDGIADLDVAIDGADEILPPTLGLVKGRGGALLREKIAAAAKTFIVAADETKLVSNGIGSTGALPVEVVVFSGSHTKRLLSALPSVKRHGGRAEFRKRAGAAQEDIREEDRFVTDNGNYIVDLYFTETVPDLHEDKELKSIPGVVETGFFLDLASVCCLIGKADGSVATLTAE